Protein AF-A0A151JCF4-F1 (afdb_monomer)

Secondary structure (DSSP, 8-state):
--S---SS---------------HHHHHHHHHHHHHTTS--PPEEEE-S--HHHHHHHTTTPEEP--TT----SEEE--SSHHHHHHHHGGGPPPPTT-BBSS-TTTHHHHSHHHHHHHHHHHHHHHHHTT-HHHHHHTTTSPSEEEETTTHHHHHHHHHHSTT--EEEEESS--TTTT-EEESSHHHHHHHHHHHHHHSPTTPPPPPEEEEE--SS--EETTEEEEEEEEEEEEEETTEEEEEEEEEEEEE-SS---SS-TT-HHHH---HHHHHHHHHS-TT------TTS---SEEEHHHHHHHHHHHS-HHHHHHHHHHHHHHHHHHHHHHTTT----TTB-EEE-

Foldseek 3Di:
DDPPPPDPPDDDDDDDDDDDDDDPPVVVVVVVVVVVVPPPPAAEEEEPDDDPVVVVSVVVVHHYDPDPPPPPHQEYEYDLPVVVVCLCCNPNDHDDLRHAYADFVPNLCLVFPVNLVVLLVVLLVVCVVVVNVVLSVLSPPFFDKDKPPVCVVVVVVVLVVVQQFKKWKAFGPDDLCPPIAIDRDVVVVVVSLVVVVVVDDPPDPRTMMMIGGAPLDADDDVQWDKDKAWKKKFQWLVVTDIDTDPKTKIQTQPDGADDVDRGPCSRRPSRPSSRVVVCVPDPPPQQPQDPPTHDHSIGIPVRVLVVVVVVDPNVVSVVVVVSVVSNVVSSSVSSSVVTDTDNNYMHMDD

Mean predicted aligned error: 10.7 Å

pLDDT: mean 82.17, std 21.26, range [24.66, 98.25]

Nearest PDB structures (foldseek):
  6vzt-assembly1_A  TM=8.251E-01  e=5.122E-19  Mus musculus
  6vzq-assembly1_A  TM=8.249E-01  e=5.433E-19  Mus musculus
  6vzt-assembly2_B  TM=8.163E-01  e=4.291E-19  Mus musculus
  6vzq-assembly3_C  TM=8.242E-01  e=6.113E-19  Mus musculus
  7db9-assembly1_F  TM=7.653E-01  e=5.058E-14  Gallus gallus

Sequence (350 aa):
MNNTQKIFEDSRISSLEIEMTKSGAEKKICNLKKKQNSEDKVVKFRCDFPSTQIEVMLARGWTQIVDPEDTNWHLWWCDTGDVLRQALDGDQKKLRPYQRVPHFRNHYELTRKNYLYRNLKRYRKALIRAGKIAEARISDVMPVTFELPSDYLMFVEEYHKQQGATWIVKPVARSRGKGIFLFRKLKDLIEWKSREIKSQQSGVPAEIYVVQKYIDNPYLVAGRKFDLRIYVLVTSFHPLKVWLAREGFARLCGQLFDLENIDDNRVHLTNTAIQLKASQNTEGISSIKGENGEWSCKWALNKLRDYLIAYYEKEVVENLMQRIAGVIMASLLAAQPAMMQDRNCFELYG

Radius of gyration: 25.74 Å; Cα contacts (8 Å, |Δi|>4): 437; chains: 1; bounding box: 63×56×87 Å

Solvent-accessible surface area (backbone atoms only — not comparable to full-atom values): 20542 Å² total; per-residue (Å²): 136,84,92,82,83,85,86,85,85,87,88,88,84,80,90,88,86,91,80,92,86,84,70,77,68,60,55,54,55,50,49,51,53,47,56,65,68,56,61,72,81,62,52,26,30,33,62,93,62,97,49,74,63,56,60,60,40,46,77,70,64,33,43,77,55,82,58,89,83,63,78,84,46,35,32,43,54,63,59,91,56,71,56,36,51,44,72,63,49,44,90,80,48,77,75,55,96,73,29,35,33,63,53,42,94,51,51,51,44,65,71,25,54,58,42,33,51,52,26,39,57,51,38,32,53,53,27,50,76,69,70,37,54,72,61,26,57,52,44,64,72,70,61,64,68,36,46,36,75,86,32,46,69,63,44,52,58,51,48,69,75,42,72,83,47,49,32,31,40,37,43,34,88,59,65,73,65,56,79,51,50,60,45,64,52,73,65,58,57,54,52,51,52,54,51,52,61,74,69,53,60,92,89,62,78,84,82,49,32,34,43,28,52,48,80,85,84,65,78,55,63,94,54,14,32,58,47,78,44,53,38,36,38,34,60,33,65,80,70,73,39,77,43,74,52,91,61,37,30,32,27,36,22,88,34,61,56,65,76,91,57,63,82,45,53,50,33,76,40,45,37,63,67,48,45,52,53,53,47,69,74,34,92,81,52,62,62,53,63,36,103,88,57,58,47,65,53,57,41,48,40,64,60,51,50,55,53,49,46,74,80,38,61,59,66,59,53,52,50,50,54,51,51,53,52,45,41,55,49,39,53,49,62,27,32,41,87,76,52,62,78,49,93,42,22,28,31,76,47,104

Structure (mmCIF, N/CA/C/O backbone):
data_AF-A0A151JCF4-F1
#
_entry.id   AF-A0A151JCF4-F1
#
loop_
_atom_site.group_PDB
_atom_site.id
_atom_site.type_symbol
_atom_site.label_atom_id
_atom_site.label_alt_id
_atom_site.label_comp_id
_atom_site.label_asym_id
_atom_site.label_entity_id
_atom_site.label_seq_id
_atom_site.pdbx_PDB_ins_code
_atom_site.Cartn_x
_atom_site.Cartn_y
_atom_site.Cartn_z
_atom_site.occupancy
_atom_site.B_iso_or_equiv
_atom_site.auth_seq_id
_atom_site.auth_comp_id
_atom_site.auth_asym_id
_atom_site.auth_atom_id
_atom_site.pdbx_PDB_model_num
ATOM 1 N N . MET A 1 1 ? -33.701 7.136 -13.007 1.00 30.42 1 MET A N 1
ATOM 2 C CA . MET A 1 1 ? -33.370 6.332 -14.199 1.00 30.42 1 MET A CA 1
ATOM 3 C C . MET A 1 1 ? -32.299 7.061 -14.999 1.00 30.42 1 MET A C 1
ATOM 5 O O . MET A 1 1 ? -32.548 8.144 -15.499 1.00 30.42 1 MET A O 1
ATOM 9 N N . ASN A 1 2 ? -31.094 6.490 -14.940 1.00 28.05 2 ASN A N 1
ATOM 10 C CA . ASN A 1 2 ? -29.883 6.613 -15.760 1.00 28.05 2 ASN A CA 1
ATOM 11 C C . ASN A 1 2 ? -29.582 7.904 -16.538 1.00 28.05 2 ASN A C 1
ATOM 13 O O . ASN A 1 2 ? -30.121 8.138 -17.610 1.00 28.05 2 ASN A O 1
ATOM 17 N N . ASN A 1 3 ? -28.545 8.614 -16.074 1.00 27.75 3 ASN A N 1
ATOM 18 C CA . ASN A 1 3 ? -27.778 9.587 -16.862 1.00 27.75 3 ASN A CA 1
ATOM 19 C C . ASN A 1 3 ? -26.300 9.159 -17.038 1.00 27.75 3 ASN A C 1
ATOM 21 O O . ASN A 1 3 ? -25.423 9.983 -17.270 1.00 27.75 3 ASN A O 1
ATOM 25 N N . THR A 1 4 ? -26.015 7.855 -16.926 1.00 28.52 4 THR A N 1
ATOM 26 C CA . THR A 1 4 ? -24.644 7.299 -16.936 1.00 28.52 4 THR A CA 1
ATOM 27 C C . THR A 1 4 ? -24.350 6.431 -18.166 1.00 28.52 4 THR A C 1
ATOM 29 O O . THR A 1 4 ? -23.371 5.695 -18.186 1.00 28.52 4 THR A O 1
ATOM 32 N N . GLN A 1 5 ? -25.180 6.504 -19.209 1.00 30.50 5 GLN A N 1
ATOM 33 C CA . GLN A 1 5 ? -25.104 5.603 -20.368 1.00 30.50 5 GLN A CA 1
ATOM 34 C C . GLN A 1 5 ? -24.713 6.300 -21.682 1.00 30.50 5 GLN A C 1
ATOM 36 O O . GLN A 1 5 ? -24.932 5.751 -22.752 1.00 30.50 5 GLN A O 1
ATOM 41 N N . LYS A 1 6 ? -24.122 7.503 -21.627 1.00 30.00 6 LYS A N 1
ATOM 42 C CA . LYS A 1 6 ? -23.932 8.357 -22.816 1.00 30.00 6 LYS A CA 1
ATOM 43 C C . LYS A 1 6 ? -22.481 8.772 -23.099 1.00 30.00 6 LYS A C 1
ATOM 45 O O . LYS A 1 6 ? -22.224 9.941 -23.360 1.00 30.00 6 LYS A O 1
ATOM 50 N N . ILE A 1 7 ? -21.527 7.834 -23.017 1.00 29.98 7 ILE A N 1
ATOM 51 C CA . ILE A 1 7 ? -20.116 8.083 -23.409 1.00 29.98 7 ILE A CA 1
ATOM 52 C C . ILE A 1 7 ? -19.525 6.991 -24.339 1.00 29.98 7 ILE A C 1
ATOM 54 O O . ILE A 1 7 ? -18.402 7.132 -24.801 1.00 29.98 7 ILE A O 1
ATOM 58 N N . PHE A 1 8 ? -20.258 5.935 -24.716 1.00 28.52 8 PHE A N 1
ATOM 59 C CA . PHE A 1 8 ? -19.693 4.854 -25.554 1.00 28.52 8 PHE A CA 1
ATOM 60 C C . PHE A 1 8 ? -20.582 4.395 -26.720 1.00 28.52 8 PHE A C 1
ATOM 62 O O . PHE A 1 8 ? -20.583 3.223 -27.078 1.00 28.52 8 PHE A O 1
ATOM 69 N N . GLU A 1 9 ? -21.293 5.321 -27.359 1.00 28.47 9 GLU A N 1
ATOM 70 C CA . GLU A 1 9 ? -21.985 5.070 -28.630 1.00 28.47 9 GLU A CA 1
ATOM 71 C C . GLU A 1 9 ? -21.803 6.272 -29.559 1.00 28.47 9 GLU A C 1
ATOM 73 O O . GLU A 1 9 ? -22.693 7.096 -29.686 1.00 28.47 9 GLU A O 1
ATOM 78 N N . ASP A 1 10 ? -20.616 6.408 -30.154 1.00 26.83 10 ASP A N 1
ATOM 79 C CA . ASP A 1 10 ? -20.450 7.131 -31.423 1.00 26.83 10 ASP A CA 1
ATOM 80 C C . ASP A 1 10 ? -19.078 6.816 -32.037 1.00 26.83 10 ASP A C 1
ATOM 82 O O . ASP A 1 10 ? -18.054 7.422 -31.728 1.00 26.83 10 ASP A O 1
ATOM 86 N N . SER A 1 11 ? -19.040 5.767 -32.862 1.00 27.34 11 SER A N 1
ATOM 87 C CA . SER A 1 11 ? -18.088 5.598 -33.975 1.00 27.34 11 SER A CA 1
ATOM 88 C C . SER A 1 11 ? -18.409 4.311 -34.747 1.00 27.34 11 SER A C 1
ATOM 90 O O . SER A 1 11 ? -17.698 3.310 -34.697 1.00 27.34 11 SER A O 1
ATOM 92 N N . ARG A 1 12 ? -19.521 4.340 -35.491 1.00 29.48 12 ARG A N 1
ATOM 93 C CA . ARG A 1 12 ? -19.756 3.465 -36.651 1.00 29.48 12 ARG A CA 1
ATOM 94 C C . ARG A 1 12 ? -20.077 4.326 -37.868 1.00 29.48 12 ARG A C 1
ATOM 96 O O . ARG A 1 12 ? -21.228 4.687 -38.048 1.00 29.48 12 ARG A O 1
ATOM 103 N N . ILE A 1 13 ? -19.067 4.610 -38.686 1.00 30.53 13 ILE A N 1
ATOM 104 C CA . ILE A 1 13 ? -19.110 5.091 -40.084 1.00 30.53 13 ILE A CA 1
ATOM 105 C C . ILE A 1 13 ? -17.713 4.716 -40.631 1.00 30.53 13 ILE A C 1
ATOM 107 O O . ILE A 1 13 ? -16.741 4.943 -39.921 1.00 30.53 13 ILE A O 1
ATOM 111 N N . SER A 1 14 ? -17.433 4.143 -41.800 1.00 26.62 14 SER A N 1
ATOM 112 C CA . SER A 1 14 ? -18.162 3.618 -42.956 1.00 26.62 14 SER A CA 1
ATOM 113 C C . SER A 1 14 ? -17.131 2.808 -43.763 1.00 26.62 14 SER A C 1
ATOM 115 O O . SER A 1 14 ? -15.954 3.156 -43.795 1.00 26.62 14 SER A O 1
ATOM 117 N N . SER A 1 15 ? -17.578 1.746 -44.419 1.00 25.09 15 SER A N 1
ATOM 118 C CA . SER A 1 15 ? -16.916 1.050 -45.531 1.00 25.09 15 SER A CA 1
ATOM 119 C C . SER A 1 15 ? -16.748 1.937 -46.785 1.00 25.09 15 SER A C 1
ATOM 121 O O . SER A 1 15 ? -17.474 2.924 -46.890 1.00 25.09 15 SER A O 1
ATOM 123 N N . LEU A 1 16 ? -15.859 1.510 -47.711 1.00 26.08 16 LEU A N 1
ATOM 124 C CA . LEU A 1 16 ? -15.437 2.038 -49.046 1.00 26.08 16 LEU A CA 1
ATOM 125 C C . LEU A 1 16 ? -13.934 2.414 -49.003 1.00 26.08 16 LEU A C 1
ATOM 127 O O . LEU A 1 16 ? -13.524 3.102 -48.083 1.00 26.08 16 LEU A O 1
ATOM 131 N N . GLU A 1 17 ? -13.005 1.972 -49.856 1.00 24.88 17 GLU A N 1
ATOM 132 C CA . GLU A 1 17 ? -13.023 1.395 -51.206 1.00 24.88 17 GLU A CA 1
ATOM 133 C C . GLU A 1 17 ? -11.757 0.541 -51.441 1.00 24.88 17 GLU A C 1
ATOM 135 O O . GLU A 1 17 ? -10.718 0.724 -50.804 1.00 24.88 17 GLU A O 1
ATOM 140 N N . ILE A 1 18 ? -11.869 -0.408 -52.370 1.00 27.97 18 ILE A N 1
ATOM 141 C CA . ILE A 1 18 ? -10.803 -1.277 -52.876 1.00 27.97 18 ILE A CA 1
ATOM 142 C C . ILE A 1 18 ? -10.187 -0.601 -54.102 1.00 27.97 18 ILE A C 1
ATOM 144 O O . ILE A 1 18 ? -10.897 -0.381 -55.075 1.00 27.97 18 ILE A O 1
ATOM 148 N N . GLU A 1 19 ? -8.868 -0.401 -54.119 1.00 24.66 19 GLU A N 1
ATOM 149 C CA . GLU A 1 19 ? -8.128 -0.246 -55.375 1.00 24.66 19 GLU A CA 1
ATOM 150 C C . GLU A 1 19 ? -6.826 -1.058 -55.339 1.00 24.66 19 GLU A C 1
ATOM 152 O O . GLU A 1 19 ? -5.892 -0.816 -54.572 1.00 24.66 19 GLU A O 1
ATOM 157 N N . MET A 1 20 ? -6.802 -2.100 -56.169 1.00 26.20 20 MET A N 1
ATOM 158 C CA . MET A 1 20 ? -5.624 -2.892 -56.492 1.00 26.20 20 MET A CA 1
ATOM 159 C C . MET A 1 20 ? -4.814 -2.162 -57.563 1.00 26.20 20 MET A C 1
ATOM 161 O O . MET A 1 20 ? -5.356 -1.865 -58.619 1.00 26.20 20 MET A O 1
ATOM 165 N N . THR A 1 21 ? -3.507 -1.976 -57.351 1.00 28.48 21 THR A N 1
ATOM 166 C CA . THR A 1 21 ? -2.427 -2.294 -58.318 1.00 28.48 21 THR A CA 1
ATOM 167 C C . THR A 1 21 ? -1.076 -1.749 -57.838 1.00 28.48 21 THR A C 1
ATOM 169 O O . THR A 1 21 ? -0.878 -0.545 -57.758 1.00 28.48 21 THR A O 1
ATOM 172 N N . LYS A 1 22 ? -0.111 -2.648 -57.574 1.00 29.77 22 LYS A N 1
ATOM 173 C CA . LYS A 1 22 ? 1.249 -2.631 -58.165 1.00 29.77 22 LYS A CA 1
ATOM 174 C C . LYS A 1 22 ? 2.151 -3.747 -57.600 1.00 29.77 22 LYS A C 1
ATOM 176 O O . LYS A 1 22 ? 2.471 -3.808 -56.424 1.00 29.77 22 LYS A O 1
ATOM 181 N N . SER A 1 23 ? 2.518 -4.625 -58.536 1.00 34.28 23 SER A N 1
ATOM 182 C CA . SER A 1 23 ? 3.760 -5.390 -58.743 1.00 34.28 23 SER A CA 1
ATOM 183 C C . SER A 1 23 ? 4.366 -6.289 -57.640 1.00 34.28 23 SER A C 1
ATOM 185 O O . SER A 1 23 ? 4.772 -5.878 -56.558 1.00 34.28 23 SER A O 1
ATOM 187 N N . GLY A 1 24 ? 4.523 -7.574 -57.982 1.00 41.09 24 GLY A N 1
ATOM 188 C CA . GLY A 1 24 ? 5.087 -8.641 -57.145 1.00 41.09 24 GLY A CA 1
ATOM 189 C C . GLY A 1 24 ? 6.609 -8.616 -56.928 1.00 41.09 24 GLY A C 1
ATOM 190 O O . GLY A 1 24 ? 7.130 -9.537 -56.299 1.00 41.09 24 GLY A O 1
ATOM 191 N N . ALA A 1 25 ? 7.327 -7.590 -57.392 1.00 42.56 25 ALA A N 1
ATOM 192 C CA . ALA A 1 25 ? 8.770 -7.455 -57.168 1.00 42.56 25 ALA A CA 1
ATOM 193 C C . ALA A 1 25 ? 9.090 -6.873 -55.774 1.00 42.56 25 ALA A C 1
ATOM 195 O O . ALA A 1 25 ? 9.990 -7.358 -55.085 1.00 42.56 25 ALA A O 1
ATOM 196 N N . GLU A 1 26 ? 8.276 -5.932 -55.284 1.00 40.38 26 GLU A N 1
ATOM 197 C CA . GLU A 1 26 ? 8.419 -5.355 -53.938 1.00 40.38 26 GLU A CA 1
ATOM 198 C C . GLU A 1 26 ? 8.041 -6.351 -52.834 1.00 40.38 26 GLU A C 1
ATOM 200 O O . GLU A 1 26 ? 8.646 -6.354 -51.763 1.00 40.38 26 GLU A O 1
ATOM 205 N N . LYS A 1 27 ? 7.115 -7.281 -53.109 1.00 42.81 27 LYS A N 1
ATOM 206 C CA . LYS A 1 27 ? 6.727 -8.340 -52.159 1.00 42.81 27 LYS A CA 1
ATOM 207 C C . LYS A 1 27 ? 7.862 -9.327 -51.865 1.00 42.81 27 LYS A C 1
ATOM 209 O O . LYS A 1 27 ? 7.968 -9.779 -50.728 1.00 42.81 27 LYS A O 1
ATOM 214 N N . LYS A 1 28 ? 8.742 -9.636 -52.828 1.00 41.59 28 LYS A N 1
ATOM 215 C CA . LYS A 1 28 ? 9.909 -10.512 -52.587 1.00 41.59 28 LYS A CA 1
ATOM 216 C C . LYS A 1 28 ? 10.985 -9.819 -51.746 1.00 41.59 28 LYS A C 1
ATOM 218 O O . LYS A 1 28 ? 11.501 -10.436 -50.819 1.00 41.59 28 LYS A O 1
ATOM 223 N N . ILE A 1 29 ? 11.254 -8.534 -51.988 1.00 48.78 29 ILE A N 1
ATOM 224 C CA . ILE A 1 29 ? 12.202 -7.737 -51.186 1.00 48.78 29 ILE A CA 1
ATOM 225 C C . ILE A 1 29 ? 11.635 -7.457 -49.785 1.00 48.78 29 ILE A C 1
ATOM 227 O O . ILE A 1 29 ? 12.364 -7.539 -48.800 1.00 48.78 29 ILE A O 1
ATOM 231 N N . CYS A 1 30 ? 10.326 -7.210 -49.665 1.00 46.31 30 CYS A N 1
ATOM 232 C CA . CYS A 1 30 ? 9.639 -7.068 -48.381 1.00 46.31 30 CYS A CA 1
ATOM 233 C C . CYS A 1 30 ? 9.625 -8.387 -47.593 1.00 46.31 30 CYS A C 1
ATOM 235 O O . CYS A 1 30 ? 9.812 -8.359 -46.384 1.00 46.31 30 CYS A O 1
ATOM 237 N N . ASN A 1 31 ? 9.493 -9.542 -48.257 1.00 42.12 31 ASN A N 1
ATOM 238 C CA . ASN A 1 31 ? 9.556 -10.854 -47.605 1.00 42.12 31 ASN A CA 1
ATOM 239 C C . ASN A 1 31 ? 10.982 -11.281 -47.226 1.00 42.12 31 ASN A C 1
ATOM 241 O O . ASN A 1 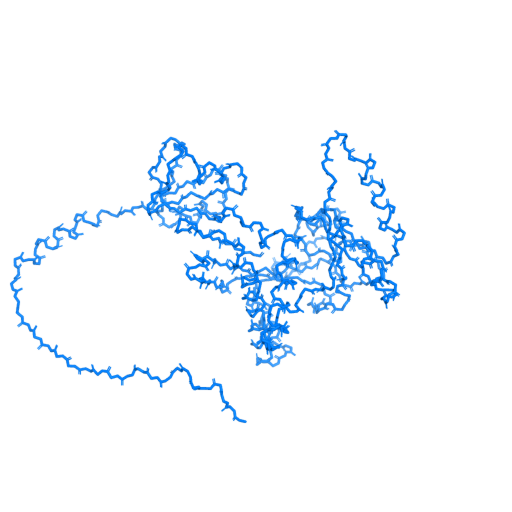31 ? 11.139 -11.942 -46.207 1.00 42.12 31 ASN A O 1
ATOM 245 N N . LEU A 1 32 ? 12.016 -10.872 -47.970 1.00 46.22 32 LEU A N 1
ATOM 246 C CA . LEU A 1 32 ? 13.424 -11.065 -47.588 1.00 46.22 32 LEU A CA 1
ATOM 247 C C . LEU A 1 32 ? 13.834 -10.125 -46.442 1.00 46.22 32 LEU A C 1
ATOM 249 O O . LEU A 1 32 ? 14.444 -10.582 -45.483 1.00 46.22 32 LEU A O 1
ATOM 253 N N . LYS A 1 33 ? 13.400 -8.854 -46.465 1.00 42.12 33 LYS A N 1
ATOM 254 C CA . LYS A 1 33 ? 13.563 -7.917 -45.336 1.00 42.12 33 LYS A CA 1
ATOM 255 C C . LYS A 1 33 ? 12.727 -8.312 -44.115 1.00 42.12 33 LYS A C 1
ATOM 257 O O . LYS A 1 33 ? 13.178 -8.106 -42.996 1.00 42.1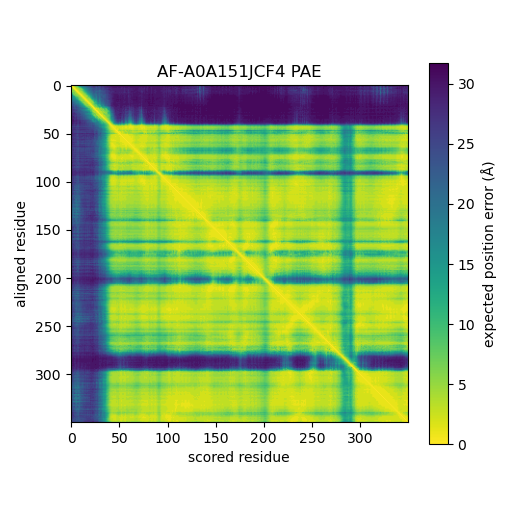2 33 LYS A O 1
ATOM 262 N N . LYS A 1 34 ? 11.545 -8.917 -44.296 1.00 41.84 34 LYS A N 1
ATOM 263 C CA . LYS A 1 34 ? 10.761 -9.525 -43.205 1.00 41.84 34 LYS A CA 1
ATOM 264 C C . LYS A 1 34 ? 11.410 -10.800 -42.671 1.00 41.84 34 LYS A C 1
ATOM 266 O O . LYS A 1 34 ? 11.365 -10.979 -41.466 1.00 41.84 34 LYS A O 1
ATOM 271 N N . LYS A 1 35 ? 12.048 -11.624 -43.516 1.00 38.34 35 LYS A N 1
ATOM 272 C CA . LYS A 1 35 ? 12.831 -12.797 -43.079 1.00 38.34 35 LYS A CA 1
ATOM 273 C C . LYS A 1 35 ? 14.120 -12.418 -42.342 1.00 38.34 35 LYS A C 1
ATOM 275 O O . LYS A 1 35 ? 14.497 -13.123 -41.422 1.00 38.34 35 LYS A O 1
ATOM 280 N N . GLN A 1 36 ? 14.767 -11.306 -42.703 1.00 39.12 36 GLN A N 1
ATOM 281 C CA . GLN A 1 36 ? 15.931 -10.779 -41.972 1.00 39.12 36 GLN A CA 1
ATOM 282 C C . GLN A 1 36 ? 15.549 -10.025 -40.687 1.00 39.12 36 GLN A C 1
ATOM 284 O O . GLN A 1 36 ? 16.307 -10.041 -39.729 1.00 39.12 36 GLN A O 1
ATOM 289 N N . ASN A 1 37 ? 14.364 -9.403 -40.625 1.00 41.94 37 ASN A N 1
ATOM 290 C CA . ASN A 1 37 ? 13.832 -8.810 -39.387 1.00 41.94 37 ASN A CA 1
ATOM 291 C C . ASN A 1 37 ? 13.134 -9.823 -38.462 1.00 41.94 37 ASN A C 1
ATOM 293 O O . ASN A 1 37 ? 12.697 -9.431 -37.380 1.00 41.94 37 ASN A O 1
ATOM 297 N N . SER A 1 38 ? 12.987 -11.082 -38.888 1.00 41.75 38 SER A N 1
ATOM 298 C CA . SER A 1 38 ? 12.390 -12.167 -38.103 1.00 41.75 38 SER A CA 1
ATOM 299 C C . SER A 1 38 ? 13.423 -13.140 -37.538 1.00 41.75 38 SER A C 1
ATOM 301 O O . SER A 1 38 ? 13.039 -14.217 -37.092 1.00 41.75 38 SER A O 1
ATOM 303 N N . GLU A 1 39 ? 14.716 -12.804 -37.554 1.00 44.84 39 GLU A N 1
ATOM 304 C CA . GLU A 1 39 ? 15.599 -13.334 -36.516 1.00 44.84 39 GLU A CA 1
ATOM 305 C C . GLU A 1 39 ? 15.095 -12.738 -35.204 1.00 44.84 39 GLU A C 1
ATOM 307 O O . GLU A 1 39 ? 15.299 -11.555 -34.920 1.00 44.84 39 GLU A O 1
ATOM 312 N N . ASP A 1 40 ? 14.304 -13.540 -34.494 1.00 50.69 40 ASP A N 1
ATOM 313 C CA . ASP A 1 40 ? 13.675 -13.227 -33.222 1.00 50.69 40 ASP A CA 1
ATOM 314 C C . ASP A 1 40 ? 14.622 -12.394 -32.358 1.00 50.69 40 ASP A C 1
ATOM 316 O O . ASP A 1 40 ? 15.633 -12.886 -31.854 1.00 50.69 40 ASP A O 1
ATOM 320 N N . LYS A 1 41 ? 14.306 -11.105 -32.173 1.00 68.31 41 LYS A N 1
ATOM 321 C CA . LYS A 1 41 ? 14.949 -10.291 -31.140 1.00 68.31 41 LYS A CA 1
ATOM 322 C C . LYS A 1 41 ? 14.494 -10.838 -29.799 1.00 68.31 41 LYS A C 1
ATOM 324 O O . LYS A 1 41 ? 13.559 -10.320 -29.188 1.00 68.31 41 LYS A O 1
ATOM 329 N N . VAL A 1 42 ? 15.145 -11.911 -29.368 1.00 87.19 42 VAL A N 1
ATOM 330 C CA . VAL A 1 42 ? 14.959 -12.486 -28.050 1.00 87.19 42 VAL A CA 1
ATOM 331 C C . VAL A 1 42 ? 15.211 -11.373 -27.042 1.00 87.19 42 VAL A C 1
ATOM 333 O O . VAL A 1 42 ? 16.267 -10.730 -27.036 1.00 87.19 42 VAL A O 1
ATOM 336 N N . VAL A 1 43 ? 14.198 -11.090 -26.225 1.00 94.19 43 VAL A N 1
ATOM 337 C CA . VAL A 1 43 ? 14.297 -10.056 -25.201 1.00 94.19 43 VAL A CA 1
ATOM 338 C C . VAL A 1 43 ? 15.359 -10.498 -24.207 1.00 94.19 43 VAL A C 1
ATOM 340 O O . VAL A 1 43 ? 15.284 -11.573 -23.620 1.00 94.19 43 VAL A O 1
ATOM 343 N N . LYS A 1 44 ? 16.363 -9.648 -24.033 1.00 95.44 44 LYS A N 1
ATOM 344 C CA . LYS A 1 44 ? 17.425 -9.835 -23.047 1.00 95.44 44 LYS A CA 1
ATOM 345 C C . LYS A 1 44 ? 17.070 -9.134 -21.745 1.00 95.44 44 LYS A C 1
ATOM 347 O O . LYS A 1 44 ? 16.719 -7.951 -21.782 1.00 95.44 44 LYS A O 1
ATOM 352 N N . PHE A 1 45 ? 17.192 -9.818 -20.616 1.00 95.44 45 PHE A N 1
ATOM 353 C CA . PHE A 1 45 ? 16.931 -9.240 -19.302 1.00 95.44 45 PHE A CA 1
ATOM 354 C C . PHE A 1 45 ? 18.101 -9.445 -18.345 1.00 95.44 45 PHE A C 1
ATOM 356 O O . PHE A 1 45 ? 18.871 -10.387 -18.486 1.00 95.44 45 PHE A O 1
ATOM 363 N N . ARG A 1 46 ? 18.201 -8.575 -17.347 1.00 93.44 46 ARG A N 1
ATOM 364 C CA . ARG A 1 46 ? 19.122 -8.684 -16.218 1.00 93.44 46 ARG A CA 1
ATOM 365 C C . ARG A 1 46 ? 18.311 -8.756 -14.932 1.00 93.44 46 ARG A C 1
ATOM 367 O O . ARG A 1 46 ? 17.344 -8.013 -14.779 1.00 93.44 46 ARG A O 1
ATOM 374 N N . CYS A 1 47 ? 18.681 -9.648 -14.025 1.00 92.38 47 CYS A N 1
ATOM 375 C CA . CYS A 1 47 ? 18.107 -9.732 -12.688 1.00 92.38 47 CYS A CA 1
ATOM 376 C C . CYS A 1 47 ? 19.175 -10.280 -11.746 1.00 92.38 47 CYS A C 1
ATOM 378 O O . CYS A 1 47 ? 19.636 -11.405 -11.933 1.00 92.38 47 CYS A O 1
ATOM 380 N N . ASP A 1 48 ? 19.578 -9.475 -10.767 1.00 83.00 48 ASP A N 1
ATOM 381 C CA . ASP A 1 48 ? 20.746 -9.762 -9.923 1.00 83.00 48 ASP A CA 1
ATOM 382 C C . ASP A 1 48 ? 20.374 -10.486 -8.613 1.00 83.00 48 ASP A C 1
ATOM 384 O O . ASP A 1 48 ? 21.175 -10.563 -7.685 1.00 83.00 48 ASP A O 1
ATOM 388 N N . PHE A 1 49 ? 19.145 -11.004 -8.503 1.00 85.38 49 PHE A N 1
ATOM 389 C CA . PHE A 1 49 ? 18.680 -11.734 -7.325 1.00 85.38 49 PHE A CA 1
ATOM 390 C C . PHE A 1 49 ? 17.714 -12.870 -7.694 1.00 85.38 49 PHE A C 1
ATOM 392 O O . PHE A 1 49 ? 16.909 -12.716 -8.618 1.00 85.38 49 PHE A O 1
ATOM 399 N N . PRO A 1 50 ? 17.730 -14.000 -6.957 1.00 83.38 50 PRO A N 1
ATOM 400 C CA . PRO A 1 50 ? 16.771 -15.079 -7.162 1.00 83.38 50 PRO A CA 1
ATOM 401 C C . PRO A 1 50 ? 15.341 -14.576 -6.997 1.00 83.38 50 PRO A C 1
ATOM 403 O O . PRO A 1 50 ? 14.981 -13.992 -5.970 1.00 83.38 50 PRO A O 1
ATOM 406 N N . SER A 1 51 ? 14.517 -14.787 -8.017 1.00 86.75 51 SER A N 1
ATOM 407 C CA . SER A 1 51 ? 13.155 -14.278 -8.024 1.00 86.75 51 SER A CA 1
ATOM 408 C C . SER A 1 51 ? 12.266 -15.073 -8.972 1.00 86.75 51 SER A C 1
ATOM 410 O O . SER A 1 51 ? 12.718 -15.563 -10.006 1.00 86.75 51 SER A O 1
ATOM 412 N N . THR A 1 52 ? 10.972 -15.150 -8.654 1.00 90.94 52 THR A N 1
ATOM 413 C CA . THR A 1 52 ? 9.955 -15.747 -9.536 1.00 90.94 52 THR A CA 1
ATOM 414 C C . THR A 1 52 ? 9.944 -15.077 -10.913 1.00 90.94 52 THR A C 1
ATOM 416 O O . THR A 1 52 ? 9.554 -15.678 -11.907 1.00 90.94 52 THR A O 1
ATOM 419 N N . GLN A 1 53 ? 10.396 -13.825 -11.003 1.00 91.62 53 GLN A N 1
ATOM 420 C CA . GLN A 1 53 ? 10.499 -13.094 -12.257 1.00 91.62 53 GLN A CA 1
ATOM 421 C C . GLN A 1 53 ? 11.513 -13.709 -13.222 1.00 91.62 53 GLN A C 1
ATOM 423 O O . GLN A 1 53 ? 11.242 -13.698 -14.420 1.00 91.62 53 GLN A O 1
ATOM 428 N N . ILE A 1 54 ? 12.609 -14.297 -12.730 1.00 93.31 54 ILE A N 1
ATOM 429 C CA . ILE A 1 54 ? 13.580 -15.009 -13.576 1.00 93.31 54 ILE A CA 1
ATOM 430 C C . ILE A 1 54 ? 12.900 -16.198 -14.256 1.00 93.31 54 ILE A C 1
ATOM 432 O O . ILE A 1 54 ? 12.898 -16.278 -15.482 1.00 93.31 54 ILE A O 1
ATOM 436 N N . GLU A 1 55 ? 12.250 -17.072 -13.482 1.00 94.06 55 GLU A N 1
ATOM 437 C CA . GLU A 1 55 ? 11.522 -18.243 -14.001 1.00 94.06 55 GLU A CA 1
ATOM 438 C C . GLU A 1 55 ? 10.488 -17.832 -15.057 1.00 94.06 55 GLU A C 1
ATOM 440 O O . GLU A 1 55 ? 10.390 -18.413 -16.136 1.00 94.06 55 GLU A O 1
ATOM 445 N N . VAL A 1 56 ? 9.757 -16.758 -14.766 1.00 94.12 56 VAL A N 1
ATOM 446 C CA . VAL A 1 56 ? 8.691 -16.208 -15.602 1.00 94.12 56 VAL A CA 1
ATOM 447 C C . VAL A 1 56 ? 9.215 -15.554 -16.893 1.00 94.12 56 VAL A C 1
ATOM 449 O O . VAL A 1 56 ? 8.503 -15.540 -17.900 1.00 94.12 56 VAL A O 1
ATOM 452 N N . MET A 1 57 ? 10.427 -14.994 -16.895 1.00 94.75 57 MET A N 1
ATOM 453 C CA . MET A 1 57 ? 11.073 -14.445 -18.095 1.00 94.75 57 MET A CA 1
ATOM 454 C C . MET A 1 57 ? 11.691 -15.559 -18.945 1.00 94.75 57 MET A C 1
ATOM 456 O O . MET A 1 57 ? 11.470 -15.593 -20.156 1.00 94.75 57 MET A O 1
ATOM 460 N N . LEU A 1 58 ? 12.375 -16.521 -18.321 1.00 94.88 58 LEU A N 1
ATOM 461 C CA . LEU A 1 58 ? 12.942 -17.688 -19.005 1.00 94.88 58 LEU A CA 1
ATOM 462 C C . LEU A 1 58 ? 11.854 -18.537 -19.675 1.00 94.88 58 LEU A C 1
ATOM 464 O O . LEU A 1 58 ? 11.992 -18.900 -20.840 1.00 94.88 58 LEU A O 1
ATOM 468 N N . ALA A 1 59 ? 10.725 -18.770 -19.000 1.00 95.12 59 ALA A N 1
ATOM 469 C CA . ALA A 1 59 ? 9.581 -19.488 -19.571 1.00 95.12 59 ALA A CA 1
ATOM 470 C C . ALA A 1 59 ? 8.948 -18.772 -20.782 1.00 95.12 59 ALA A C 1
ATOM 472 O O . ALA A 1 59 ? 8.270 -19.404 -21.588 1.00 95.12 59 ALA A O 1
ATOM 473 N N . ARG A 1 60 ? 9.175 -17.459 -20.940 1.00 93.88 60 ARG A N 1
ATOM 474 C CA . ARG A 1 60 ? 8.781 -16.688 -22.136 1.00 93.88 60 ARG A CA 1
ATOM 475 C C . ARG A 1 60 ? 9.812 -16.745 -23.266 1.00 93.88 60 ARG A C 1
ATOM 477 O O . ARG A 1 60 ? 9.637 -16.056 -24.268 1.00 93.88 60 ARG A O 1
ATOM 484 N N . GLY A 1 61 ? 10.885 -17.515 -23.100 1.00 94.94 61 GLY A N 1
ATOM 485 C CA . GLY A 1 61 ? 11.983 -17.606 -24.057 1.00 94.94 61 GLY A CA 1
ATOM 486 C C . GLY A 1 61 ? 12.919 -16.399 -24.033 1.00 94.94 61 GLY A C 1
ATOM 487 O O . GLY A 1 61 ? 13.619 -16.173 -25.011 1.00 94.94 61 GLY A O 1
ATOM 488 N N . TRP A 1 62 ? 12.917 -15.591 -22.966 1.00 95.56 62 TRP A N 1
ATOM 489 C CA . TRP A 1 62 ? 13.834 -14.455 -22.838 1.00 95.56 62 TRP A CA 1
ATOM 490 C C . TRP A 1 62 ? 15.221 -14.926 -22.398 1.00 95.56 62 TRP A C 1
ATOM 492 O O . TRP A 1 62 ? 15.354 -15.914 -21.678 1.00 95.56 62 TRP A O 1
ATOM 502 N N . THR A 1 63 ? 16.264 -14.195 -22.787 1.00 95.25 63 THR A N 1
ATOM 503 C CA . THR A 1 63 ? 17.651 -14.530 -22.435 1.00 95.25 63 THR A CA 1
ATOM 504 C C . THR A 1 63 ? 18.109 -13.716 -21.234 1.00 95.25 63 THR A C 1
ATOM 506 O O . THR A 1 63 ? 18.071 -12.485 -21.266 1.00 95.25 63 THR A O 1
ATOM 509 N N . GLN A 1 64 ? 18.583 -14.389 -20.187 1.00 94.94 64 GLN A N 1
ATOM 510 C CA . GLN A 1 64 ? 19.224 -13.715 -19.064 1.00 94.94 64 GLN A CA 1
ATOM 511 C C . GLN A 1 64 ? 20.652 -13.307 -19.436 1.00 94.94 64 GLN A C 1
ATOM 513 O O . GLN A 1 64 ? 21.443 -14.130 -19.894 1.00 94.94 64 GLN A O 1
ATOM 518 N N . ILE A 1 65 ? 20.986 -12.043 -19.208 1.00 93.62 65 ILE A N 1
ATOM 519 C CA . ILE A 1 65 ? 22.358 -11.547 -19.206 1.00 93.62 65 ILE A CA 1
ATOM 520 C C . ILE A 1 65 ? 22.936 -11.794 -17.815 1.00 93.62 65 ILE A C 1
ATOM 522 O O . ILE A 1 65 ? 22.367 -11.353 -16.815 1.00 93.62 65 ILE A O 1
ATOM 526 N N . VAL A 1 66 ? 24.052 -12.520 -17.777 1.00 88.50 66 VAL A N 1
ATOM 527 C CA . VAL A 1 66 ? 24.783 -12.860 -16.546 1.00 88.50 66 VAL A CA 1
ATOM 528 C C . VAL A 1 66 ? 26.033 -11.993 -16.385 1.00 88.50 66 VAL A C 1
ATOM 530 O O . VAL A 1 66 ? 26.442 -11.735 -15.260 1.00 88.50 66 VAL A O 1
ATOM 533 N N . ASP A 1 67 ? 26.611 -11.521 -17.493 1.00 87.94 67 ASP A N 1
ATOM 534 C CA . ASP A 1 67 ? 27.763 -10.621 -17.487 1.00 87.94 67 ASP A CA 1
ATOM 535 C C . ASP A 1 67 ? 27.347 -9.212 -17.011 1.00 87.94 67 ASP A C 1
ATOM 537 O O . ASP A 1 67 ? 26.541 -8.560 -17.686 1.00 87.94 67 ASP A O 1
ATOM 541 N N . PRO A 1 68 ? 27.860 -8.720 -15.866 1.00 82.56 68 PRO A N 1
ATOM 542 C CA . PRO A 1 68 ? 27.529 -7.394 -15.349 1.00 82.56 68 PRO A CA 1
ATOM 543 C C . PRO A 1 68 ? 27.934 -6.242 -16.275 1.00 82.56 68 PRO A C 1
ATOM 545 O O . PRO A 1 68 ? 27.311 -5.177 -16.191 1.00 82.56 68 PRO A O 1
ATOM 548 N N . GLU A 1 69 ? 28.935 -6.462 -17.133 1.00 84.25 69 GLU A N 1
ATOM 549 C CA . GLU A 1 69 ? 29.474 -5.480 -18.081 1.00 84.25 69 GLU A CA 1
ATOM 550 C C . GLU A 1 69 ? 28.656 -5.416 -19.385 1.00 84.25 69 GLU A C 1
ATOM 552 O O . GLU A 1 69 ? 28.737 -4.442 -20.144 1.00 84.25 69 GLU A O 1
ATOM 557 N N . ASP A 1 70 ? 27.812 -6.422 -19.657 1.00 87.06 70 ASP A N 1
ATOM 558 C CA . ASP A 1 70 ? 26.957 -6.420 -20.842 1.00 87.06 70 ASP A CA 1
ATOM 559 C C . ASP A 1 70 ? 25.793 -5.430 -20.674 1.00 87.06 70 ASP A C 1
ATOM 561 O O . ASP A 1 70 ? 24.759 -5.679 -20.048 1.00 87.06 70 ASP A O 1
ATOM 565 N N . THR A 1 71 ? 25.951 -4.268 -21.305 1.00 86.31 71 THR A N 1
ATOM 566 C CA . THR A 1 71 ? 24.938 -3.203 -21.347 1.00 86.31 71 THR A CA 1
ATOM 567 C C . THR A 1 71 ? 23.823 -3.447 -22.375 1.00 86.31 71 THR A C 1
ATOM 569 O O . THR A 1 71 ? 22.908 -2.627 -22.505 1.00 86.31 71 THR A O 1
ATOM 572 N N . ASN A 1 72 ? 23.850 -4.559 -23.118 1.00 89.44 72 ASN A N 1
ATOM 573 C CA . ASN A 1 72 ? 22.887 -4.902 -24.168 1.00 89.44 72 ASN A CA 1
ATOM 574 C C . ASN A 1 72 ? 21.615 -5.589 -23.633 1.00 89.44 72 ASN A C 1
ATOM 576 O O . ASN A 1 72 ? 21.088 -6.531 -24.227 1.00 89.44 72 ASN A O 1
ATOM 580 N N . TRP A 1 73 ? 21.093 -5.106 -22.512 1.00 92.75 73 TRP A N 1
ATOM 581 C CA . TRP A 1 73 ? 19.843 -5.570 -21.914 1.00 92.75 73 TRP A CA 1
ATOM 582 C C . TRP A 1 73 ? 18.648 -4.719 -22.368 1.00 92.75 73 TRP A C 1
ATOM 584 O O . TRP A 1 73 ? 18.792 -3.551 -22.726 1.00 92.75 73 TRP A O 1
ATOM 594 N N . HIS A 1 74 ? 17.447 -5.299 -22.332 1.00 95.12 74 HIS A N 1
ATOM 595 C CA . HIS A 1 74 ? 16.177 -4.608 -22.595 1.00 95.12 74 HIS A CA 1
ATOM 596 C C . HIS A 1 74 ? 15.410 -4.324 -21.304 1.00 95.12 74 HIS A C 1
ATOM 598 O O . HIS A 1 74 ? 14.782 -3.278 -21.182 1.00 95.12 74 HIS A O 1
ATOM 604 N N . LEU A 1 75 ? 15.480 -5.230 -20.328 1.00 95.06 75 LEU A N 1
ATOM 605 C CA . LEU A 1 75 ? 14.878 -5.068 -19.009 1.00 95.06 75 LEU A CA 1
ATOM 606 C C . LEU A 1 75 ? 15.918 -5.356 -17.932 1.00 95.06 75 LEU A C 1
ATOM 608 O O . LEU A 1 75 ? 16.486 -6.442 -17.922 1.00 95.06 75 LEU A O 1
ATOM 612 N N . TRP A 1 76 ? 16.120 -4.430 -17.005 1.00 94.31 76 TRP A N 1
ATOM 613 C CA . TRP A 1 76 ? 16.888 -4.690 -15.793 1.00 94.31 76 TRP A CA 1
ATOM 614 C C . TRP A 1 76 ? 15.935 -4.739 -14.605 1.00 94.31 76 TRP A C 1
ATOM 616 O O . TRP A 1 76 ? 15.453 -3.714 -14.131 1.00 94.31 76 TRP A O 1
ATOM 626 N N . TRP A 1 77 ? 15.626 -5.951 -14.151 1.00 94.12 77 TRP A N 1
ATOM 627 C CA . TRP A 1 77 ? 14.805 -6.204 -12.978 1.00 94.12 77 TRP A CA 1
ATOM 628 C C . TRP A 1 77 ? 15.657 -6.127 -11.706 1.00 94.12 77 TRP A C 1
ATOM 630 O O . TRP A 1 77 ? 16.234 -7.124 -11.269 1.00 94.12 77 TRP A O 1
ATOM 640 N N . CYS A 1 78 ? 15.763 -4.926 -11.143 1.00 91.69 78 CYS A N 1
ATOM 641 C CA . CYS A 1 78 ? 16.541 -4.632 -9.940 1.00 91.69 78 CYS A CA 1
ATOM 642 C C . CYS A 1 78 ? 15.648 -4.418 -8.707 1.00 91.69 78 CYS A C 1
ATOM 644 O O . CYS A 1 78 ? 14.432 -4.277 -8.825 1.00 91.69 78 CYS A O 1
ATOM 646 N N . ASP A 1 79 ? 16.257 -4.395 -7.521 1.00 90.00 79 ASP A N 1
ATOM 647 C CA . ASP A 1 79 ? 15.597 -3.915 -6.307 1.00 90.00 79 ASP A CA 1
ATOM 648 C C . ASP A 1 79 ? 15.579 -2.375 -6.256 1.00 90.00 79 ASP A C 1
ATOM 650 O O . ASP A 1 79 ? 16.088 -1.706 -7.152 1.00 90.00 79 ASP A O 1
ATOM 654 N N . THR A 1 80 ? 14.989 -1.796 -5.206 1.00 88.50 80 THR A N 1
ATOM 655 C CA . THR A 1 80 ? 14.919 -0.337 -4.999 1.00 88.50 80 THR A CA 1
ATOM 656 C C . THR A 1 80 ? 16.140 0.235 -4.262 1.00 88.50 80 THR A C 1
ATOM 658 O O . THR A 1 80 ? 16.066 1.342 -3.723 1.00 88.50 80 THR A O 1
ATOM 661 N N . GLY A 1 81 ? 17.213 -0.546 -4.115 1.00 86.69 81 GLY A N 1
ATOM 662 C CA . GLY A 1 81 ? 18.415 -0.188 -3.367 1.00 86.69 81 GLY A CA 1
ATOM 663 C C . GLY A 1 81 ? 19.438 0.558 -4.220 1.00 86.69 81 GLY A C 1
ATOM 664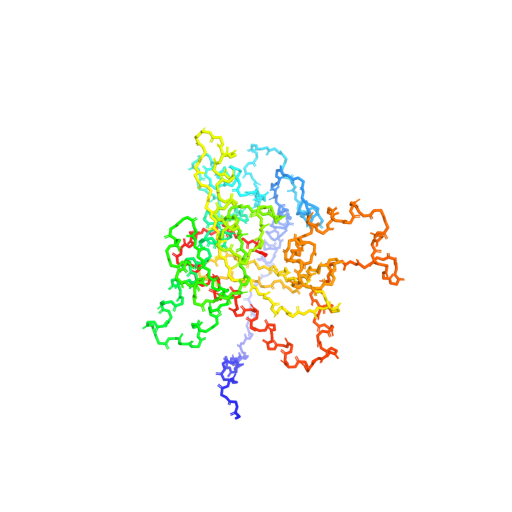 O O . GLY A 1 81 ? 19.095 1.330 -5.118 1.00 86.69 81 GLY A O 1
ATOM 665 N N . ASP A 1 82 ? 20.719 0.318 -3.947 1.00 85.69 82 ASP A N 1
ATOM 666 C CA . ASP A 1 82 ? 21.813 0.902 -4.731 1.00 85.69 82 ASP A CA 1
ATOM 667 C C . ASP A 1 82 ? 21.816 0.410 -6.183 1.00 85.69 82 ASP A C 1
ATOM 669 O O . ASP A 1 82 ? 22.196 1.161 -7.082 1.00 85.69 82 ASP A O 1
ATOM 673 N N . VAL A 1 83 ? 21.279 -0.788 -6.438 1.00 87.56 83 VAL A N 1
ATOM 674 C CA . VAL A 1 83 ? 21.141 -1.338 -7.792 1.00 87.56 83 VAL A CA 1
ATOM 675 C C . VAL A 1 83 ? 20.195 -0.487 -8.641 1.00 87.56 83 VAL A C 1
ATOM 677 O O . VAL A 1 83 ? 20.478 -0.266 -9.812 1.00 87.56 83 VAL A O 1
ATOM 680 N N . LEU A 1 84 ? 19.121 0.078 -8.072 1.00 90.31 84 LEU A N 1
ATOM 681 C CA . LEU A 1 84 ? 18.258 1.011 -8.809 1.00 90.31 84 LEU A CA 1
ATOM 682 C C . LEU A 1 84 ? 19.020 2.264 -9.239 1.00 90.31 84 LEU A C 1
ATOM 684 O O . LEU A 1 84 ? 18.855 2.738 -10.362 1.00 90.31 84 LEU A O 1
ATOM 688 N N . ARG A 1 85 ? 19.855 2.811 -8.348 1.00 88.00 85 ARG A N 1
ATOM 689 C CA . ARG A 1 85 ? 20.682 3.982 -8.668 1.00 88.00 85 ARG A CA 1
ATOM 690 C C . ARG A 1 85 ? 21.655 3.644 -9.785 1.00 88.00 85 ARG A C 1
ATOM 692 O O . ARG A 1 85 ? 21.748 4.394 -10.744 1.00 88.00 85 ARG A O 1
ATOM 699 N N . GLN A 1 86 ? 22.306 2.488 -9.712 1.00 87.75 86 GLN A N 1
ATOM 700 C CA . GLN A 1 86 ? 23.180 2.011 -10.778 1.00 87.75 86 GLN A CA 1
ATOM 701 C C . GLN A 1 86 ? 22.422 1.790 -12.096 1.00 87.75 86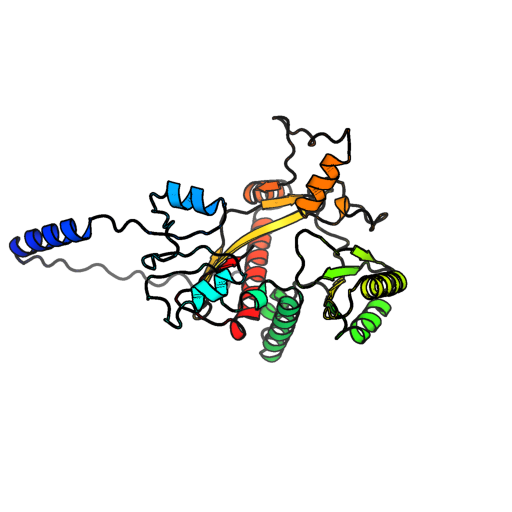 GLN A C 1
ATOM 703 O O . GLN A 1 86 ? 22.907 2.178 -13.152 1.00 87.75 86 GLN A O 1
ATOM 708 N N . ALA A 1 87 ? 21.219 1.220 -12.052 1.00 87.69 87 ALA A N 1
ATOM 709 C CA . ALA A 1 87 ? 20.416 0.974 -13.243 1.00 87.69 87 ALA A CA 1
ATOM 710 C C . ALA A 1 87 ? 19.949 2.273 -13.916 1.00 87.69 87 ALA A C 1
ATOM 712 O O . ALA A 1 87 ? 19.863 2.324 -15.139 1.00 87.69 87 ALA A O 1
ATOM 713 N N . LEU A 1 88 ? 19.647 3.322 -13.143 1.00 89.06 88 LEU A N 1
ATOM 714 C CA . LEU A 1 88 ? 19.181 4.606 -13.676 1.00 89.06 88 LEU A CA 1
ATOM 715 C C . LEU A 1 88 ? 20.319 5.586 -14.014 1.00 89.06 88 LEU A C 1
ATOM 717 O O . LEU A 1 88 ? 20.159 6.375 -14.945 1.00 89.06 88 LEU A O 1
ATOM 721 N N . ASP A 1 89 ? 21.427 5.554 -13.265 1.00 84.19 89 ASP A N 1
ATOM 722 C CA . ASP A 1 89 ? 22.518 6.547 -13.311 1.00 84.19 89 ASP A CA 1
ATOM 723 C C . ASP A 1 89 ? 23.895 5.971 -13.692 1.00 84.19 89 ASP A C 1
ATOM 725 O O . ASP A 1 89 ? 24.862 6.730 -13.808 1.00 84.19 89 ASP A O 1
ATOM 729 N N . GLY A 1 90 ? 24.011 4.651 -13.868 1.00 71.38 90 GLY A N 1
ATOM 730 C CA . GLY A 1 90 ? 25.267 3.963 -14.177 1.00 71.38 90 GLY A CA 1
ATOM 731 C C . GLY A 1 90 ? 25.984 4.577 -15.383 1.00 71.38 90 GLY A C 1
ATOM 732 O O . GLY A 1 90 ? 25.383 4.818 -16.429 1.00 71.38 90 GLY A O 1
ATOM 733 N N . ASP A 1 91 ? 27.274 4.870 -15.212 1.00 64.25 91 ASP A N 1
ATOM 734 C CA . ASP A 1 91 ? 28.182 5.507 -16.182 1.00 64.25 91 ASP A CA 1
ATOM 735 C C . ASP A 1 91 ? 27.824 6.928 -16.652 1.00 64.25 91 ASP A C 1
ATOM 737 O O . ASP A 1 91 ? 28.352 7.389 -17.667 1.00 64.25 91 ASP A O 1
ATOM 741 N N . GLN A 1 92 ? 26.926 7.643 -15.962 1.00 60.81 92 GLN A N 1
ATOM 742 C CA . GLN A 1 92 ? 26.414 8.956 -16.4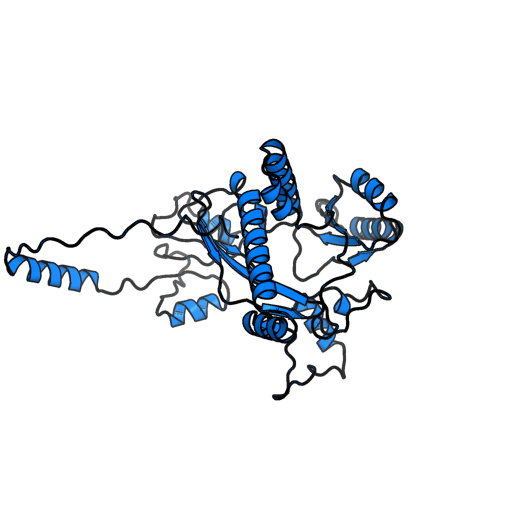01 1.00 60.81 92 GLN A CA 1
ATOM 743 C C . GLN A 1 92 ? 25.785 8.952 -17.809 1.00 60.81 92 GLN A C 1
ATOM 745 O O . GLN A 1 92 ? 25.579 10.005 -18.424 1.00 60.81 92 GLN A O 1
ATOM 750 N N . LYS A 1 93 ? 25.441 7.773 -18.338 1.00 66.62 93 LYS A N 1
ATOM 751 C CA . LYS A 1 93 ? 24.787 7.622 -19.638 1.00 66.62 93 LYS A CA 1
ATOM 752 C C . LYS A 1 93 ? 23.292 7.448 -19.416 1.00 66.62 93 LYS A C 1
ATOM 754 O O . LYS A 1 93 ? 22.850 6.557 -18.704 1.00 66.62 93 LYS A O 1
ATOM 759 N N . LYS A 1 94 ? 22.491 8.292 -20.071 1.00 80.62 94 LYS A N 1
ATOM 760 C CA . LYS A 1 94 ? 21.032 8.122 -20.103 1.00 80.62 94 LYS A CA 1
ATOM 761 C C . LYS A 1 94 ? 20.679 6.741 -20.661 1.00 80.62 94 LYS A C 1
ATOM 763 O O . LYS A 1 94 ? 21.255 6.321 -21.668 1.00 80.62 94 LYS A O 1
ATOM 768 N N . LEU A 1 95 ? 19.679 6.095 -20.062 1.00 89.56 95 LEU A N 1
ATOM 769 C CA . LEU A 1 95 ? 19.129 4.835 -20.556 1.00 89.56 95 LEU A CA 1
ATOM 770 C C . LEU A 1 95 ? 18.736 4.924 -22.035 1.00 89.56 95 LEU A C 1
ATOM 772 O O . LEU A 1 95 ? 18.142 5.904 -22.506 1.00 89.56 95 LEU A O 1
ATOM 776 N N . ARG A 1 96 ? 19.043 3.861 -22.782 1.00 90.69 96 ARG A N 1
ATOM 777 C CA . ARG A 1 96 ? 18.690 3.749 -24.200 1.00 90.69 96 ARG A CA 1
ATOM 778 C C . ARG A 1 96 ? 17.163 3.671 -24.350 1.00 90.69 96 ARG A C 1
ATOM 780 O O . ARG A 1 96 ? 16.487 3.140 -23.472 1.00 90.69 96 ARG A O 1
ATOM 787 N N . PRO A 1 97 ? 16.566 4.131 -25.466 1.00 91.25 97 PRO A N 1
ATOM 788 C CA . PRO A 1 97 ? 15.104 4.184 -25.612 1.00 91.25 97 PRO A CA 1
ATOM 789 C C . PRO A 1 97 ? 14.363 2.846 -25.451 1.00 91.25 97 PRO A C 1
ATOM 791 O O . PRO A 1 97 ? 13.173 2.845 -25.141 1.00 91.25 97 PRO A O 1
ATOM 794 N N . TYR A 1 98 ? 15.044 1.717 -25.653 1.00 91.38 98 TYR A N 1
ATOM 795 C CA . TYR A 1 98 ? 14.487 0.367 -25.520 1.00 91.38 98 TYR A CA 1
ATOM 796 C C . TYR A 1 98 ? 14.682 -0.253 -24.126 1.00 91.38 98 TYR A C 1
ATOM 798 O O . TYR A 1 98 ? 14.047 -1.258 -23.826 1.00 91.38 98 TYR A O 1
ATOM 806 N N . GLN A 1 99 ? 15.533 0.335 -23.280 1.00 93.75 99 GLN A N 1
ATOM 807 C CA . GLN A 1 99 ? 15.839 -0.171 -21.942 1.00 93.75 99 GLN A CA 1
ATOM 808 C C . GLN A 1 99 ? 14.715 0.149 -20.958 1.00 93.75 99 GLN A C 1
ATOM 810 O O . GLN A 1 99 ? 14.117 1.226 -21.023 1.00 93.75 99 GLN A O 1
ATOM 815 N N . ARG A 1 100 ? 14.404 -0.772 -20.050 1.00 95.38 100 ARG A N 1
ATOM 816 C CA . ARG A 1 100 ? 13.368 -0.602 -19.030 1.00 95.38 100 ARG A CA 1
ATOM 817 C C . ARG A 1 100 ? 13.849 -1.023 -17.644 1.00 95.38 100 ARG A C 1
ATOM 819 O O . ARG A 1 100 ? 14.596 -1.989 -17.527 1.00 95.38 100 ARG A O 1
ATOM 826 N N . VAL A 1 101 ? 13.371 -0.324 -16.617 1.00 95.44 101 VAL A N 1
ATOM 827 C CA . VAL A 1 101 ? 13.637 -0.588 -15.191 1.00 95.44 101 VAL A CA 1
ATOM 828 C C . VAL A 1 101 ? 12.298 -0.565 -14.427 1.00 95.44 101 VAL A C 1
ATOM 830 O O . VAL A 1 101 ? 11.481 0.320 -14.696 1.00 95.44 101 VAL A O 1
ATOM 833 N N . PRO A 1 102 ? 12.024 -1.509 -13.504 1.00 95.00 102 PRO A N 1
ATOM 834 C CA . PRO A 1 102 ? 10.712 -1.682 -12.872 1.00 95.00 102 PRO A CA 1
ATOM 835 C C . PRO A 1 102 ? 10.460 -0.755 -11.672 1.00 95.00 102 PRO A C 1
ATOM 837 O O . PRO A 1 102 ? 9.615 -1.076 -10.834 1.00 95.00 102 PRO A O 1
ATOM 840 N N . HIS A 1 103 ? 11.154 0.386 -11.597 1.00 95.69 103 HIS A N 1
ATOM 841 C CA . HIS A 1 103 ? 10.938 1.382 -10.553 1.00 95.69 103 HIS A CA 1
ATOM 842 C C . HIS A 1 103 ? 11.063 2.812 -11.072 1.00 95.69 103 HIS A C 1
ATOM 844 O O . HIS A 1 103 ? 11.951 3.121 -11.871 1.00 95.69 103 HIS A O 1
ATOM 850 N N . PHE A 1 104 ? 10.224 3.709 -10.554 1.00 94.94 104 PHE A N 1
ATOM 851 C CA . PHE A 1 104 ? 10.449 5.152 -10.665 1.00 94.94 104 PHE A CA 1
ATOM 852 C C . PHE A 1 104 ? 11.453 5.618 -9.603 1.00 94.94 104 PHE A C 1
ATOM 854 O O . PHE A 1 104 ? 11.452 5.128 -8.473 1.00 94.94 104 PHE A O 1
ATOM 861 N N . ARG A 1 105 ? 12.276 6.628 -9.920 1.00 92.38 105 ARG A N 1
ATOM 862 C CA . ARG A 1 105 ? 13.316 7.142 -9.002 1.00 92.38 105 ARG A CA 1
ATOM 863 C C . ARG A 1 105 ? 12.776 7.493 -7.613 1.00 92.38 105 ARG A C 1
ATOM 865 O O . ARG A 1 105 ? 13.431 7.240 -6.607 1.00 92.38 105 ARG A O 1
ATOM 872 N N . ASN A 1 106 ? 11.574 8.056 -7.558 1.00 94.31 106 ASN A N 1
ATOM 873 C CA . ASN A 1 106 ? 10.888 8.413 -6.324 1.00 94.31 106 ASN A CA 1
ATOM 874 C C . ASN A 1 106 ? 9.646 7.549 -6.050 1.00 94.31 106 ASN A C 1
ATOM 876 O O . ASN A 1 106 ? 8.656 8.033 -5.503 1.00 94.31 106 ASN A O 1
ATOM 880 N N . HIS A 1 107 ? 9.714 6.248 -6.355 1.00 93.75 107 HIS A N 1
ATOM 881 C CA . HIS A 1 107 ? 8.682 5.245 -6.032 1.00 93.75 107 HIS A CA 1
ATOM 882 C C . HIS A 1 107 ? 8.187 5.289 -4.567 1.00 93.75 107 HIS A C 1
ATOM 884 O O . HIS A 1 107 ? 7.078 4.849 -4.238 1.00 93.75 107 HIS A O 1
ATOM 890 N N . TYR A 1 108 ? 9.007 5.824 -3.658 1.00 94.31 108 TYR A N 1
ATOM 891 C CA . TYR A 1 108 ? 8.686 6.004 -2.249 1.00 94.31 108 TYR A CA 1
ATOM 892 C C . TYR A 1 108 ? 7.546 6.995 -1.974 1.00 94.31 108 TYR A C 1
ATOM 894 O O . TYR A 1 108 ? 6.973 6.922 -0.888 1.00 94.31 108 TYR A O 1
ATOM 902 N N . GLU A 1 109 ? 7.174 7.866 -2.919 1.00 95.94 109 GLU A N 1
ATOM 903 C CA . GLU A 1 109 ? 6.039 8.799 -2.780 1.00 95.94 109 GLU A CA 1
ATOM 904 C C . GLU A 1 109 ? 4.701 8.084 -2.540 1.00 95.94 109 GLU A C 1
ATOM 906 O O . GLU A 1 109 ? 3.837 8.587 -1.818 1.00 95.94 109 GLU A O 1
ATOM 911 N N . LEU A 1 110 ? 4.545 6.887 -3.115 1.00 94.00 110 LEU A N 1
ATOM 912 C CA . LEU A 1 110 ? 3.366 6.042 -2.926 1.00 94.00 110 LEU A CA 1
ATOM 913 C C . LEU A 1 110 ? 3.604 4.928 -1.895 1.00 94.00 110 LEU A C 1
ATOM 915 O O . LEU A 1 110 ? 2.684 4.528 -1.185 1.00 94.00 110 LEU A O 1
ATOM 919 N N . THR A 1 111 ? 4.834 4.412 -1.804 1.00 93.81 111 THR A N 1
ATOM 920 C CA . THR A 1 111 ? 5.133 3.201 -1.017 1.00 93.81 111 THR A CA 1
ATOM 921 C C . THR A 1 111 ? 5.545 3.475 0.434 1.00 93.81 111 THR A C 1
ATOM 923 O O . THR A 1 111 ? 5.410 2.589 1.283 1.00 93.81 111 THR A O 1
ATOM 926 N N . ARG A 1 112 ? 5.997 4.693 0.776 1.00 94.31 112 ARG A N 1
ATOM 927 C CA . ARG A 1 112 ? 6.236 5.088 2.177 1.00 94.31 112 ARG A CA 1
ATOM 928 C C . ARG A 1 112 ? 4.964 5.641 2.809 1.00 94.31 112 ARG A C 1
ATOM 930 O O . ARG A 1 112 ? 4.289 6.502 2.253 1.00 94.31 112 ARG A O 1
ATOM 937 N N . LYS A 1 113 ? 4.671 5.180 4.029 1.00 94.19 113 LYS A N 1
ATOM 938 C CA . LYS A 1 113 ? 3.399 5.451 4.724 1.00 94.19 113 LYS A CA 1
ATOM 939 C C . LYS A 1 113 ? 3.145 6.943 4.956 1.00 94.19 113 LYS A C 1
ATOM 941 O O . LYS A 1 113 ? 2.019 7.399 4.786 1.00 94.19 113 LYS A O 1
ATOM 946 N N . ASN A 1 114 ? 4.179 7.694 5.333 1.00 93.62 114 ASN A N 1
ATOM 947 C CA . ASN A 1 114 ? 4.054 9.128 5.579 1.00 93.62 114 ASN A CA 1
ATOM 948 C C . ASN A 1 114 ? 3.844 9.925 4.284 1.00 93.62 114 ASN A C 1
ATOM 950 O O . ASN A 1 114 ? 2.987 10.804 4.259 1.00 93.62 114 ASN A O 1
ATOM 954 N N . TYR A 1 115 ? 4.557 9.600 3.202 1.00 95.69 115 TYR A N 1
ATOM 955 C CA . TYR A 1 115 ? 4.352 10.255 1.909 1.00 95.69 115 TYR A CA 1
ATOM 956 C C . TYR A 1 115 ? 2.973 9.953 1.332 1.00 95.69 115 TYR A C 1
ATOM 958 O O . TYR A 1 115 ? 2.280 10.893 0.952 1.00 95.69 115 TYR A O 1
ATOM 966 N N . LEU A 1 116 ? 2.497 8.706 1.407 1.00 95.06 116 LEU A N 1
ATOM 967 C CA . LEU A 1 116 ? 1.126 8.369 1.017 1.00 95.06 116 LEU A CA 1
ATOM 968 C C . LEU A 1 116 ? 0.090 9.198 1.796 1.00 95.06 116 LEU A C 1
ATOM 970 O O . LEU A 1 116 ? -0.805 9.794 1.197 1.00 95.06 116 LEU A O 1
ATOM 974 N N . TYR A 1 117 ? 0.235 9.287 3.123 1.00 94.19 117 TYR A N 1
ATOM 975 C CA . TYR A 1 117 ? -0.626 10.119 3.971 1.00 94.19 117 TYR A CA 1
ATOM 976 C C . TYR A 1 117 ? -0.590 11.600 3.557 1.00 94.19 117 TYR A C 1
ATOM 978 O O . TYR A 1 117 ? -1.643 12.211 3.354 1.00 94.19 117 TYR A O 1
ATOM 986 N N . ARG A 1 118 ? 0.604 12.180 3.386 1.00 94.88 118 ARG A N 1
ATOM 987 C CA . ARG A 1 118 ? 0.779 13.585 2.983 1.00 94.88 118 ARG A CA 1
ATOM 988 C C . ARG A 1 118 ? 0.181 13.861 1.603 1.00 94.88 118 ARG A C 1
ATOM 990 O O . ARG A 1 118 ? -0.507 14.872 1.439 1.00 94.88 118 ARG A O 1
ATOM 997 N N . ASN A 1 119 ? 0.411 12.967 0.644 1.00 96.38 119 ASN A N 1
ATOM 998 C CA . ASN A 1 119 ? -0.075 13.079 -0.728 1.00 96.38 119 ASN A CA 1
ATOM 999 C C . ASN A 1 119 ? -1.606 13.003 -0.771 1.00 96.38 119 ASN A C 1
ATOM 1001 O O . ASN A 1 119 ? -2.238 13.910 -1.314 1.00 96.38 119 ASN A O 1
ATOM 1005 N N . LEU A 1 120 ? -2.228 12.030 -0.093 1.00 95.56 120 LEU A N 1
ATOM 1006 C CA . LEU A 1 120 ? -3.692 11.939 0.015 1.00 95.56 120 LEU A CA 1
ATOM 1007 C C . LEU A 1 120 ? -4.304 13.162 0.715 1.00 95.56 120 LEU A C 1
ATOM 1009 O O . LEU A 1 120 ? -5.274 13.739 0.222 1.00 95.56 120 LEU A O 1
ATOM 1013 N N . LYS A 1 121 ? -3.708 13.621 1.825 1.00 93.94 121 LYS A N 1
ATOM 1014 C CA . LYS A 1 121 ? -4.163 14.818 2.557 1.00 93.94 121 LYS A CA 1
ATOM 1015 C C . LYS A 1 121 ? -4.108 16.072 1.680 1.00 93.94 121 LYS A C 1
ATOM 1017 O O . LYS A 1 121 ? -5.033 16.886 1.714 1.00 93.94 121 LYS A O 1
ATOM 1022 N N . ARG A 1 122 ? -3.040 16.244 0.891 1.00 95.56 122 ARG A N 1
ATOM 1023 C CA . ARG A 1 122 ? -2.892 17.360 -0.060 1.00 95.56 122 ARG A CA 1
ATOM 1024 C C . ARG A 1 122 ? -3.910 17.261 -1.194 1.00 95.56 122 ARG A C 1
ATOM 1026 O O . ARG A 1 122 ? -4.567 18.257 -1.495 1.00 95.56 122 ARG A O 1
ATOM 1033 N N . TYR A 1 123 ? -4.066 16.075 -1.773 1.00 96.44 123 TYR A N 1
ATOM 1034 C CA . TYR A 1 123 ? -4.975 15.815 -2.885 1.00 96.44 123 TYR A CA 1
ATOM 1035 C C . TYR A 1 123 ? -6.435 16.079 -2.509 1.00 96.44 123 TYR A C 1
ATOM 1037 O O . TYR A 1 123 ? -7.112 16.858 -3.178 1.00 96.44 123 TYR A O 1
ATOM 1045 N N . ARG A 1 124 ? -6.891 15.557 -1.364 1.00 95.56 124 ARG A N 1
ATOM 1046 C CA . ARG A 1 124 ? -8.236 15.823 -0.836 1.00 95.56 124 ARG A CA 1
ATOM 1047 C C . ARG A 1 124 ? -8.500 17.320 -0.658 1.00 95.56 124 ARG A C 1
ATOM 1049 O O . ARG A 1 124 ? -9.542 17.816 -1.079 1.00 95.56 124 ARG A O 1
ATOM 1056 N N . LYS A 1 125 ? -7.552 18.064 -0.070 1.00 95.44 125 LYS A N 1
ATOM 1057 C CA . LYS A 1 125 ? -7.674 19.525 0.091 1.00 95.44 125 LYS A CA 1
ATOM 1058 C C . LYS A 1 125 ? -7.782 20.244 -1.255 1.00 95.44 125 LYS A C 1
ATOM 1060 O O . LYS A 1 125 ? -8.561 21.186 -1.366 1.00 95.44 125 LYS A O 1
ATOM 1065 N N . ALA A 1 126 ? -7.019 19.816 -2.260 1.00 96.62 126 ALA A N 1
ATOM 1066 C CA . ALA A 1 126 ? -7.088 20.386 -3.603 1.00 96.62 126 ALA A CA 1
ATOM 1067 C C . ALA A 1 126 ? -8.452 20.128 -4.265 1.00 96.62 126 ALA A C 1
ATOM 1069 O O . ALA A 1 126 ? -9.036 21.054 -4.821 1.00 96.62 126 ALA A O 1
ATOM 1070 N N . LEU A 1 127 ? -8.998 18.914 -4.136 1.00 96.81 127 LEU A N 1
ATOM 1071 C CA . LEU A 1 127 ? -10.325 18.570 -4.657 1.00 96.81 127 LEU A CA 1
ATOM 1072 C C . LEU A 1 127 ? -11.439 19.399 -4.008 1.00 96.81 127 LEU A C 1
ATOM 1074 O O . LEU A 1 127 ? -12.275 19.949 -4.719 1.00 96.81 127 LEU A O 1
ATOM 1078 N N . ILE A 1 128 ? -11.415 19.554 -2.680 1.00 96.75 128 ILE A N 1
ATOM 1079 C CA . ILE A 1 128 ? -12.400 20.376 -1.956 1.00 96.75 128 ILE A CA 1
ATOM 1080 C C . ILE A 1 128 ? -12.343 21.833 -2.426 1.00 96.75 128 ILE A C 1
ATOM 1082 O O . ILE A 1 128 ? -13.381 22.418 -2.723 1.00 96.75 128 ILE A O 1
ATOM 1086 N N . ARG A 1 129 ? -11.139 22.409 -2.551 1.00 97.25 129 ARG A N 1
ATOM 1087 C CA . ARG A 1 129 ? -10.960 23.781 -3.063 1.00 97.25 129 ARG A CA 1
ATOM 1088 C C . ARG A 1 129 ? -11.466 23.948 -4.495 1.00 97.25 129 ARG A C 1
ATOM 1090 O O . ARG A 1 129 ? -11.925 25.025 -4.844 1.00 97.25 129 ARG A O 1
ATOM 1097 N N . ALA A 1 130 ? -11.392 22.893 -5.302 1.00 97.19 130 ALA A N 1
ATOM 1098 C CA . ALA A 1 130 ? -11.895 22.870 -6.671 1.00 97.19 130 ALA A CA 1
ATOM 1099 C C . ALA A 1 130 ? -13.396 22.518 -6.777 1.00 97.19 130 ALA A C 1
ATOM 1101 O O . ALA A 1 130 ? -13.882 22.308 -7.884 1.00 97.19 130 ALA A O 1
ATOM 1102 N N . GLY A 1 131 ? -14.124 22.386 -5.659 1.00 97.31 131 GLY A N 1
ATOM 1103 C CA . GLY A 1 131 ? -15.545 22.007 -5.652 1.00 97.31 131 GLY A CA 1
ATOM 1104 C C . GLY A 1 131 ? -15.826 20.537 -6.001 1.00 97.31 131 GLY A C 1
ATOM 1105 O O . GLY A 1 131 ? -16.982 20.142 -6.134 1.00 97.31 131 GLY A O 1
ATOM 1106 N N . LYS A 1 132 ? -14.792 19.696 -6.113 1.00 96.56 132 LYS A N 1
ATOM 1107 C CA . LYS A 1 132 ? -14.875 18.274 -6.494 1.00 96.56 132 LYS A CA 1
ATOM 1108 C C . LYS A 1 132 ? -15.153 17.377 -5.288 1.00 96.56 132 LYS A C 1
ATOM 1110 O O . LYS A 1 132 ? -14.308 16.597 -4.841 1.00 96.56 132 LYS A O 1
ATOM 1115 N N . ILE A 1 133 ? -16.330 17.553 -4.687 1.00 95.12 133 ILE A N 1
ATOM 1116 C CA . ILE A 1 133 ? -16.685 16.916 -3.408 1.00 95.12 133 ILE A CA 1
ATOM 1117 C C . ILE A 1 133 ? -16.848 15.395 -3.540 1.00 95.12 133 ILE A C 1
ATOM 1119 O O . ILE A 1 133 ? -16.468 14.663 -2.624 1.00 95.12 133 ILE A O 1
ATOM 1123 N N . ALA A 1 134 ? -17.379 14.902 -4.662 1.00 92.06 134 ALA A N 1
ATOM 1124 C CA . ALA A 1 134 ? -17.559 13.467 -4.884 1.00 92.06 134 ALA A CA 1
ATOM 1125 C C . ALA A 1 134 ? -16.205 12.737 -4.931 1.00 92.06 134 ALA A C 1
ATOM 1127 O O . ALA A 1 134 ? -16.000 11.744 -4.235 1.00 92.06 134 ALA A O 1
ATOM 1128 N N . GLU A 1 135 ? -15.242 13.285 -5.665 1.00 92.94 135 GLU A N 1
ATOM 1129 C CA . GLU A 1 135 ? -13.880 12.769 -5.762 1.00 92.94 135 GLU A CA 1
ATOM 1130 C C . GLU A 1 135 ? -13.138 12.908 -4.429 1.00 92.94 135 GLU A C 1
ATOM 1132 O O . GLU A 1 135 ? -12.414 11.998 -4.016 1.00 92.94 135 GLU A O 1
ATOM 1137 N N . ALA A 1 136 ? -13.361 14.010 -3.702 1.00 94.50 136 ALA A N 1
ATOM 1138 C CA . ALA A 1 136 ? -12.775 14.205 -2.380 1.00 94.50 136 ALA A CA 1
ATOM 1139 C C . ALA A 1 136 ? -13.223 13.117 -1.391 1.00 94.50 136 ALA A C 1
ATOM 1141 O O . ALA A 1 136 ? -12.405 12.666 -0.584 1.00 94.50 136 ALA A O 1
ATOM 1142 N N . ARG A 1 137 ? -14.481 12.655 -1.477 1.00 92.38 137 ARG A N 1
ATOM 1143 C CA . ARG A 1 137 ? -14.995 11.519 -0.689 1.00 92.38 137 ARG A CA 1
ATOM 1144 C C . ARG A 1 137 ? -14.317 10.203 -1.067 1.00 92.38 137 ARG A C 1
ATOM 1146 O O . ARG A 1 137 ? -13.971 9.439 -0.176 1.00 92.38 137 ARG A O 1
ATOM 1153 N N . ILE A 1 138 ? -14.062 9.958 -2.354 1.00 89.50 138 ILE A N 1
ATOM 1154 C CA . ILE A 1 138 ? -13.337 8.755 -2.810 1.00 89.50 138 ILE A CA 1
ATOM 1155 C C . ILE A 1 138 ? -11.888 8.757 -2.299 1.00 89.50 138 ILE A C 1
ATOM 1157 O O . ILE A 1 138 ? -11.351 7.704 -1.974 1.00 89.50 138 ILE A O 1
ATOM 1161 N N . SER A 1 139 ? -11.256 9.928 -2.176 1.00 88.88 139 SER A N 1
ATOM 1162 C CA . SER A 1 139 ? -9.904 10.047 -1.606 1.00 88.88 139 SER A CA 1
ATOM 1163 C C . SER A 1 139 ? -9.839 9.903 -0.073 1.00 88.88 139 SER A C 1
ATOM 1165 O O . SER A 1 139 ? -8.747 9.812 0.484 1.00 88.88 139 SER A O 1
ATOM 1167 N N . ASP A 1 140 ? -10.985 9.858 0.621 1.00 89.00 140 ASP A N 1
ATOM 1168 C CA . ASP A 1 140 ? -11.106 9.834 2.093 1.00 89.00 140 ASP A CA 1
ATOM 1169 C C . ASP A 1 140 ? -11.030 8.437 2.709 1.00 89.00 140 ASP A C 1
ATOM 1171 O O . ASP A 1 140 ? -11.809 8.045 3.574 1.00 89.00 140 ASP A O 1
ATOM 1175 N N . VAL A 1 141 ? -10.131 7.628 2.182 1.00 85.38 141 VAL A N 1
ATOM 1176 C CA . VAL A 1 141 ? -10.091 6.185 2.451 1.00 85.38 141 VAL A CA 1
ATOM 1177 C C . VAL A 1 141 ? -9.059 5.820 3.504 1.00 85.38 141 VAL A C 1
ATOM 1179 O O . VAL A 1 141 ? -9.063 4.707 4.024 1.00 85.38 141 VAL A O 1
ATOM 1182 N N . MET A 1 142 ? -8.156 6.750 3.814 1.00 9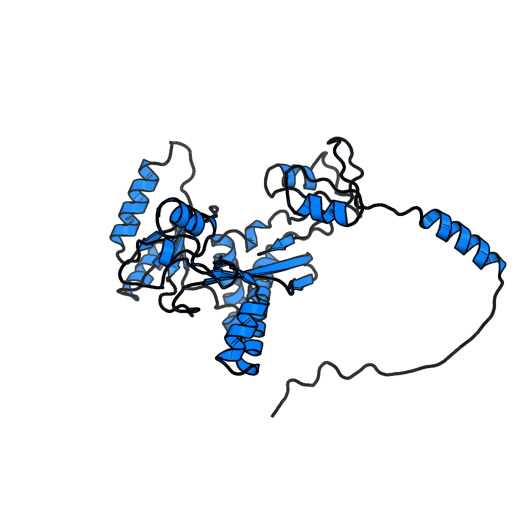1.38 142 MET A N 1
ATOM 1183 C CA . MET A 1 142 ? -7.166 6.566 4.859 1.00 91.38 142 MET A CA 1
ATOM 1184 C C . MET A 1 142 ? -7.839 6.820 6.214 1.00 91.38 142 MET A C 1
ATOM 1186 O O . MET A 1 142 ? -8.392 7.904 6.406 1.00 91.38 142 MET A O 1
ATOM 1190 N N . PRO A 1 143 ? -7.757 5.885 7.180 1.00 95.12 143 PRO A N 1
ATOM 1191 C CA . PRO A 1 143 ? -8.182 6.165 8.546 1.00 95.12 143 PRO A CA 1
ATOM 1192 C C . PRO A 1 143 ? -7.461 7.399 9.098 1.00 95.12 143 PRO A C 1
ATOM 1194 O O . PRO A 1 143 ? -6.393 7.775 8.608 1.00 95.12 143 PRO A O 1
ATOM 1197 N N . VAL A 1 144 ? -8.002 8.014 10.149 1.00 95.62 144 VAL A N 1
ATOM 1198 C CA . VAL A 1 144 ? -7.370 9.172 10.801 1.00 95.62 144 VAL A CA 1
ATOM 1199 C C . VAL A 1 144 ? -5.908 8.849 11.124 1.00 95.62 144 VAL A C 1
ATOM 1201 O O . VAL A 1 144 ? -5.626 7.845 11.773 1.00 95.62 144 VAL A O 1
ATOM 1204 N N . THR A 1 145 ? -4.985 9.656 10.602 1.00 96.69 145 THR A N 1
ATOM 1205 C CA . THR A 1 145 ? -3.551 9.346 10.547 1.00 96.69 145 THR A CA 1
ATOM 1206 C C . THR A 1 145 ? -2.718 10.573 10.890 1.00 96.69 145 THR A C 1
ATOM 1208 O O . THR A 1 145 ? -3.029 11.671 10.434 1.00 96.69 145 THR A O 1
ATOM 1211 N N . PHE A 1 146 ? -1.635 10.360 11.633 1.00 96.38 146 PHE A N 1
ATOM 1212 C CA . PHE A 1 146 ? -0.678 11.373 12.062 1.00 96.38 146 PHE A CA 1
ATOM 1213 C C . PHE A 1 146 ? 0.750 10.854 11.897 1.00 96.38 146 PHE A C 1
ATOM 1215 O O . PHE A 1 146 ? 1.031 9.683 12.166 1.00 96.38 146 PHE A O 1
ATOM 1222 N N . GLU A 1 147 ? 1.664 11.717 11.467 1.00 95.12 147 GLU A N 1
ATOM 1223 C CA . GLU A 1 147 ? 3.087 11.392 11.370 1.00 95.12 147 GLU A CA 1
ATOM 1224 C C . GLU A 1 147 ? 3.846 11.909 12.591 1.00 95.12 147 GLU A C 1
ATOM 1226 O O . GLU A 1 147 ? 3.911 13.110 12.828 1.00 95.12 147 GLU A O 1
ATOM 1231 N N . LEU A 1 148 ? 4.467 11.018 13.359 1.00 93.00 148 LEU A N 1
ATOM 1232 C CA . LEU A 1 148 ? 5.254 11.387 14.528 1.00 93.00 148 LEU A CA 1
ATOM 1233 C C . LEU A 1 148 ? 6.749 11.476 14.193 1.00 93.00 148 LEU A C 1
ATOM 1235 O O . LEU A 1 148 ? 7.260 10.611 13.477 1.00 93.00 148 LEU A O 1
ATOM 1239 N N . PRO A 1 149 ? 7.462 12.478 14.747 1.00 91.12 149 PRO A N 1
ATOM 1240 C CA . PRO A 1 149 ? 7.022 13.379 15.826 1.00 91.12 149 PRO A CA 1
ATOM 1241 C C . PRO A 1 149 ? 6.251 14.639 15.385 1.00 91.12 149 PRO A C 1
ATOM 1243 O O . PRO A 1 149 ? 5.682 15.307 16.245 1.00 91.12 149 PRO A O 1
ATOM 1246 N N . SER A 1 150 ? 6.217 14.970 14.092 1.00 92.19 150 SER A N 1
ATOM 1247 C CA . SER A 1 150 ? 5.724 16.264 13.585 1.00 92.19 150 SER A CA 1
ATOM 1248 C C . SER A 1 150 ? 4.268 16.588 13.941 1.00 92.19 150 SER A C 1
ATOM 1250 O O . SER A 1 150 ? 3.965 17.727 14.278 1.00 92.19 150 SER A O 1
ATOM 1252 N N . ASP A 1 151 ? 3.382 15.595 13.921 1.00 94.94 151 ASP A N 1
ATOM 1253 C CA . ASP A 1 151 ? 1.948 15.742 14.181 1.00 94.94 151 ASP A CA 1
ATOM 1254 C C . ASP A 1 151 ? 1.571 15.376 15.639 1.00 94.94 151 ASP A C 1
ATOM 1256 O O . ASP A 1 151 ? 0.401 15.127 15.923 1.00 94.94 151 ASP A O 1
ATOM 1260 N N . TYR A 1 152 ? 2.524 15.309 16.585 1.00 93.81 152 TYR A N 1
ATOM 1261 C CA . TYR A 1 152 ? 2.256 14.808 17.949 1.00 93.81 152 TYR A CA 1
ATOM 1262 C C . TYR A 1 152 ? 1.143 15.570 18.677 1.00 93.81 152 TYR A C 1
ATOM 1264 O O . TYR A 1 152 ? 0.243 14.943 19.229 1.00 93.81 152 TYR A O 1
ATOM 1272 N N . LEU A 1 153 ? 1.174 16.905 18.65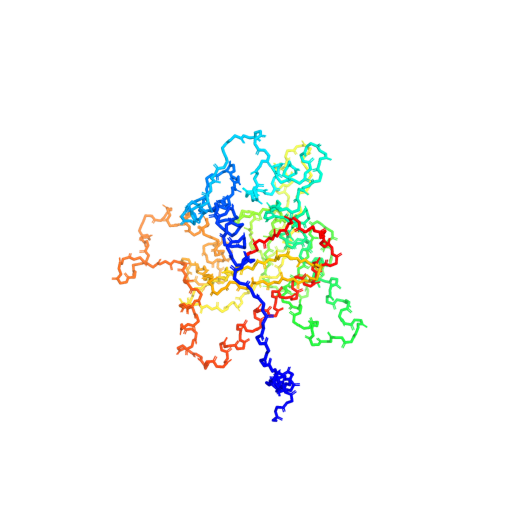4 1.00 95.81 153 LEU A N 1
ATOM 1273 C CA . LEU A 1 153 ? 0.158 17.723 19.326 1.00 95.81 153 LEU A CA 1
ATOM 1274 C C . LEU A 1 153 ? -1.232 17.505 18.715 1.00 95.81 153 LEU A C 1
ATOM 1276 O O . LEU A 1 153 ? -2.189 17.260 19.443 1.00 95.81 153 LEU A O 1
ATOM 1280 N N . MET A 1 154 ? -1.318 17.477 17.380 1.00 96.62 154 MET A N 1
ATOM 1281 C CA . MET A 1 154 ? -2.569 17.193 16.668 1.00 96.62 154 MET A CA 1
ATOM 1282 C C . MET A 1 154 ? -3.107 15.794 16.989 1.00 96.62 154 MET A C 1
ATOM 1284 O O . MET A 1 154 ? -4.313 15.607 17.134 1.00 96.62 154 MET A O 1
ATOM 1288 N N . PHE A 1 155 ? -2.214 14.808 17.105 1.00 96.38 155 PHE A N 1
ATOM 1289 C CA . PHE A 1 155 ? -2.587 13.458 17.504 1.00 96.38 155 PHE A CA 1
ATOM 1290 C C . PHE A 1 155 ? -3.150 13.426 18.930 1.00 96.38 155 PHE A C 1
ATOM 1292 O O . PHE A 1 155 ? -4.188 12.808 19.145 1.00 96.38 155 PHE A O 1
ATOM 1299 N N . VAL A 1 156 ? -2.504 14.092 19.893 1.00 95.62 156 VAL A N 1
ATOM 1300 C CA . VAL A 1 156 ? -2.975 14.129 21.288 1.00 95.62 156 VAL A CA 1
ATOM 1301 C C . VAL A 1 156 ? -4.355 14.784 21.377 1.00 95.62 156 VAL A C 1
ATOM 1303 O O . VAL A 1 156 ? -5.246 14.234 22.021 1.00 95.62 156 VAL A O 1
ATOM 1306 N N . GLU A 1 157 ? -4.575 15.900 20.682 1.00 96.38 157 GLU A N 1
ATOM 1307 C CA . GLU A 1 157 ? -5.897 16.536 20.613 1.00 96.38 157 GLU A CA 1
ATOM 1308 C C . GLU A 1 157 ? -6.972 15.580 20.079 1.00 96.38 157 GLU A C 1
ATOM 1310 O O . GLU A 1 157 ? -8.066 15.490 20.638 1.00 96.38 157 GLU A O 1
ATOM 1315 N N . GLU A 1 158 ? -6.668 14.839 19.013 1.00 96.62 158 GLU A N 1
ATOM 1316 C CA . GLU A 1 158 ? -7.612 13.891 18.422 1.00 96.62 158 GLU A CA 1
ATOM 1317 C C . GLU A 1 158 ? -7.840 12.654 19.301 1.00 96.62 158 GLU A C 1
ATOM 1319 O O . GLU A 1 158 ? -8.970 12.186 19.435 1.00 96.62 158 GLU A O 1
ATOM 1324 N N . TYR A 1 159 ? -6.795 12.153 19.960 1.00 96.44 159 TYR A N 1
ATOM 1325 C CA . TYR A 1 159 ? -6.889 11.067 20.934 1.00 96.44 159 TYR A CA 1
ATOM 1326 C C . TYR A 1 159 ? -7.851 11.428 22.076 1.00 96.44 159 TYR A C 1
ATOM 1328 O O . TYR A 1 159 ? -8.689 10.612 22.454 1.00 96.44 159 TYR A O 1
ATOM 1336 N N . HIS A 1 160 ? -7.792 12.666 22.584 1.00 95.56 160 HIS A N 1
ATOM 1337 C CA . HIS A 1 160 ? -8.691 13.137 23.644 1.00 95.56 160 HIS A CA 1
ATOM 1338 C C . HIS A 1 160 ? -10.156 13.243 23.189 1.00 95.56 160 HIS A C 1
ATOM 1340 O O . HIS A 1 160 ? -11.053 13.063 24.012 1.00 95.56 160 HIS A O 1
ATOM 1346 N N . LYS A 1 161 ? -10.414 13.492 21.896 1.00 95.88 161 LYS A N 1
ATOM 1347 C CA . LYS A 1 161 ? -11.771 13.476 21.316 1.00 95.88 161 LYS A CA 1
ATOM 1348 C C . LYS A 1 161 ? -12.312 12.061 21.117 1.00 95.88 161 LYS A C 1
ATOM 1350 O O . LYS A 1 161 ? -13.522 11.864 21.124 1.00 95.88 161 LYS A O 1
ATOM 1355 N N . GLN A 1 162 ? -11.429 11.083 20.927 1.00 92.31 162 GLN A N 1
ATOM 1356 C CA . GLN A 1 162 ? -11.777 9.691 20.64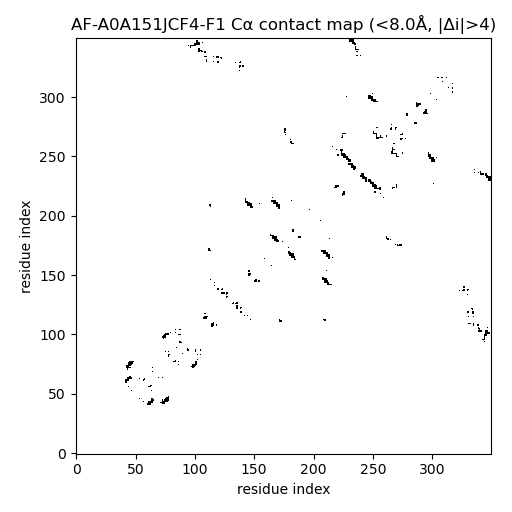3 1.00 92.31 162 GLN A CA 1
ATOM 1357 C C . GLN A 1 162 ? -11.396 8.770 21.808 1.00 92.31 162 GLN A C 1
ATOM 1359 O O . GLN A 1 162 ? -10.638 7.811 21.642 1.00 92.31 162 GLN A O 1
ATOM 1364 N N . GLN A 1 163 ? -11.913 9.067 23.003 1.00 87.38 163 GLN A N 1
ATOM 1365 C CA . GLN A 1 163 ? -11.623 8.267 24.195 1.00 87.38 163 GLN A CA 1
ATOM 1366 C C . GLN A 1 163 ? -12.022 6.799 23.993 1.00 87.38 163 GLN A C 1
ATOM 1368 O O . GLN A 1 163 ? -13.104 6.495 23.497 1.00 87.38 163 GLN A O 1
ATOM 1373 N N . GLY A 1 164 ? -11.124 5.883 24.363 1.00 87.62 164 GLY A N 1
ATOM 1374 C CA . GLY A 1 164 ? -11.325 4.439 24.210 1.00 87.62 164 GLY A CA 1
ATOM 1375 C C . GLY A 1 164 ? -11.049 3.889 22.805 1.00 87.62 164 GLY A C 1
ATOM 1376 O O . GLY A 1 164 ? -11.041 2.670 22.633 1.00 87.62 164 GLY A O 1
ATOM 1377 N N . ALA A 1 165 ? -10.769 4.741 21.811 1.00 95.38 165 ALA A N 1
ATOM 1378 C CA . ALA A 1 165 ? -10.394 4.274 20.482 1.00 95.38 165 ALA A CA 1
ATOM 1379 C C . ALA A 1 165 ? -9.070 3.498 20.512 1.00 95.38 165 ALA A C 1
ATOM 1381 O O . ALA A 1 165 ? -8.132 3.832 21.240 1.00 95.38 165 ALA A O 1
ATOM 1382 N N . THR A 1 166 ? -8.984 2.469 19.671 1.00 96.88 166 THR A N 1
ATOM 1383 C CA . THR A 1 166 ? -7.744 1.715 19.474 1.00 96.88 166 THR A CA 1
ATOM 1384 C C . THR A 1 166 ? -6.930 2.362 18.355 1.00 96.88 166 THR A C 1
ATOM 1386 O O . THR A 1 166 ? -7.457 2.730 17.302 1.00 96.88 166 THR A O 1
ATOM 1389 N N . TRP A 1 167 ? -5.628 2.492 18.571 1.00 97.44 167 TRP A N 1
ATOM 1390 C CA . TRP A 1 167 ? -4.685 3.100 17.639 1.00 97.44 167 TRP A CA 1
ATOM 1391 C C . TRP A 1 167 ? -3.605 2.092 17.265 1.00 97.44 167 TRP A C 1
ATOM 1393 O O . TRP A 1 167 ? -3.300 1.184 18.031 1.00 97.44 167 TRP A O 1
ATOM 1403 N N . ILE A 1 168 ? -3.026 2.242 16.078 1.00 96.81 168 ILE A N 1
ATOM 1404 C CA . ILE A 1 168 ? -1.947 1.394 15.572 1.00 96.81 168 ILE A CA 1
ATOM 1405 C C . ILE A 1 168 ? -0.746 2.257 15.192 1.00 96.81 168 ILE A C 1
ATOM 1407 O O . ILE A 1 168 ? -0.873 3.223 14.434 1.00 96.81 168 ILE A O 1
ATOM 1411 N N . VAL A 1 169 ? 0.430 1.891 15.701 1.00 95.19 169 VAL A N 1
ATOM 1412 C CA . VAL A 1 169 ? 1.709 2.519 15.345 1.00 95.19 169 VAL A CA 1
ATOM 1413 C C . VAL A 1 169 ? 2.377 1.705 14.253 1.00 95.19 169 VAL A C 1
ATOM 1415 O O . VAL A 1 169 ? 2.402 0.476 14.301 1.00 95.19 169 VAL A O 1
ATOM 1418 N N . LYS A 1 170 ? 2.912 2.384 13.239 1.00 93.25 170 LYS A N 1
ATOM 1419 C CA . LYS A 1 170 ? 3.591 1.751 12.108 1.00 93.25 170 LYS A CA 1
ATOM 1420 C C . LYS A 1 170 ? 4.872 2.520 11.782 1.00 93.25 170 LYS A C 1
ATOM 1422 O O . LYS A 1 170 ? 4.782 3.705 11.462 1.00 93.25 170 LYS A O 1
ATOM 1427 N N . PRO A 1 171 ? 6.049 1.877 11.754 1.00 90.94 171 PRO A N 1
ATOM 1428 C CA . PRO A 1 171 ? 7.258 2.523 11.256 1.00 90.94 171 PRO A CA 1
ATOM 1429 C C . PRO A 1 171 ? 7.125 2.839 9.766 1.00 90.94 171 PRO A C 1
ATOM 1431 O O . PRO A 1 171 ? 6.575 2.036 9.000 1.00 90.94 171 PRO A O 1
ATOM 1434 N N . VAL A 1 172 ? 7.611 4.004 9.332 1.00 87.19 172 VAL A N 1
ATOM 1435 C CA . VAL A 1 172 ? 7.391 4.497 7.960 1.00 87.19 172 VAL A CA 1
ATOM 1436 C C . VAL A 1 172 ? 8.016 3.575 6.914 1.00 87.19 172 VAL A C 1
ATOM 1438 O O . VAL A 1 172 ? 7.322 3.154 5.984 1.00 87.19 172 VAL A O 1
ATOM 1441 N N . ALA A 1 173 ? 9.294 3.232 7.092 1.00 80.50 173 ALA A N 1
ATOM 1442 C CA . ALA A 1 173 ? 10.095 2.506 6.105 1.00 80.50 173 ALA A CA 1
ATOM 1443 C C . ALA A 1 173 ? 10.159 0.985 6.340 1.00 80.50 173 ALA A C 1
ATOM 1445 O O . ALA A 1 173 ? 10.668 0.257 5.491 1.00 80.50 173 ALA A O 1
ATOM 1446 N N . ARG A 1 174 ? 9.631 0.475 7.464 1.00 80.75 174 ARG A N 1
ATOM 1447 C CA . ARG A 1 174 ? 9.635 -0.971 7.746 1.00 80.75 174 ARG A CA 1
ATOM 1448 C C . ARG A 1 174 ? 8.458 -1.694 7.085 1.00 80.75 174 ARG A C 1
ATOM 1450 O O . ARG A 1 174 ? 7.368 -1.144 6.884 1.00 80.75 174 ARG A O 1
ATOM 1457 N N . SER A 1 175 ? 8.682 -2.971 6.789 1.00 76.38 175 SER A N 1
ATOM 1458 C CA . SER A 1 175 ? 7.714 -3.901 6.202 1.00 76.38 175 SER A CA 1
ATOM 1459 C C . SER A 1 175 ? 7.609 -5.193 7.033 1.00 76.38 175 SER A C 1
ATOM 1461 O O . SER A 1 175 ? 8.249 -5.337 8.076 1.00 76.38 175 SER A O 1
ATOM 1463 N N . ARG A 1 176 ? 6.769 -6.144 6.591 1.00 72.69 176 ARG A N 1
ATOM 1464 C CA . ARG A 1 176 ? 6.567 -7.470 7.225 1.00 72.69 176 ARG A CA 1
ATOM 1465 C C . ARG A 1 176 ? 5.998 -7.437 8.654 1.00 72.69 176 ARG A C 1
ATOM 1467 O O . ARG A 1 176 ? 6.128 -8.415 9.379 1.00 72.69 176 ARG A O 1
ATOM 1474 N N . GLY A 1 177 ? 5.376 -6.327 9.047 1.00 71.25 177 GLY A N 1
ATOM 1475 C CA . GLY A 1 177 ? 4.743 -6.166 10.358 1.00 71.25 177 GLY A CA 1
ATOM 1476 C C . GLY A 1 177 ? 5.706 -5.904 11.522 1.00 71.25 177 GLY A C 1
ATOM 1477 O O . GLY A 1 177 ? 5.280 -5.866 12.669 1.00 71.25 177 GLY A O 1
ATOM 1478 N N . LYS A 1 178 ? 7.002 -5.697 11.254 1.00 74.44 178 LYS A N 1
ATOM 1479 C CA . LYS A 1 178 ? 7.991 -5.398 12.299 1.00 74.44 178 LYS A CA 1
ATOM 1480 C C . LYS A 1 178 ? 7.776 -3.997 12.883 1.00 74.44 178 LYS A C 1
ATOM 1482 O O . LYS A 1 178 ? 7.683 -3.033 12.125 1.00 74.44 178 LYS A O 1
ATOM 1487 N N . GLY A 1 179 ? 7.774 -3.895 14.213 1.00 82.94 179 GLY A N 1
ATOM 1488 C CA . GLY A 1 179 ? 7.605 -2.631 14.945 1.00 82.94 179 GLY A CA 1
ATOM 1489 C C . GLY A 1 179 ? 6.176 -2.083 14.932 1.00 82.94 179 GLY A C 1
ATOM 1490 O O . GLY A 1 179 ? 5.975 -0.921 15.264 1.00 82.94 179 GLY A O 1
ATOM 1491 N N . ILE A 1 180 ? 5.199 -2.890 14.504 1.00 90.44 180 ILE A N 1
ATOM 1492 C CA . ILE A 1 180 ? 3.782 -2.543 14.586 1.00 90.44 180 ILE A CA 1
ATOM 1493 C C . ILE A 1 180 ? 3.244 -3.017 15.930 1.00 90.44 180 ILE A C 1
ATOM 1495 O O . ILE A 1 180 ? 3.483 -4.160 16.312 1.00 90.44 180 ILE A O 1
ATOM 1499 N N . PHE A 1 181 ? 2.495 -2.157 16.608 1.00 92.62 181 PHE A N 1
ATOM 1500 C CA . PHE A 1 181 ? 1.731 -2.522 17.795 1.00 92.62 181 PHE A CA 1
ATOM 1501 C C . PHE A 1 181 ? 0.468 -1.667 17.888 1.00 92.62 181 PHE A C 1
ATOM 1503 O O . PHE A 1 181 ? 0.371 -0.601 17.262 1.00 92.62 181 PHE A O 1
ATOM 1510 N N . LEU A 1 182 ? -0.510 -2.171 18.632 1.00 95.62 182 LEU A N 1
ATOM 1511 C CA . LEU A 1 182 ? -1.747 -1.471 18.935 1.00 95.62 182 LEU A CA 1
ATOM 1512 C C . LEU A 1 182 ? -1.654 -0.877 20.340 1.00 95.62 182 LEU A C 1
ATOM 1514 O O . LEU A 1 182 ? -0.955 -1.403 21.197 1.00 95.62 182 LEU A O 1
ATOM 1518 N N . PHE A 1 183 ? -2.361 0.220 20.580 1.00 95.69 183 PHE A N 1
ATOM 1519 C CA . PHE A 1 183 ? -2.483 0.794 21.913 1.00 95.69 183 PHE A CA 1
ATOM 1520 C C . PHE A 1 183 ? -3.836 1.475 22.092 1.00 95.69 183 PHE A C 1
ATOM 1522 O O . PHE A 1 183 ? -4.472 1.915 21.131 1.00 95.69 183 PHE A O 1
ATOM 1529 N N . ARG A 1 184 ? -4.264 1.576 23.350 1.00 95.25 184 ARG A N 1
ATOM 1530 C CA . ARG A 1 184 ? -5.466 2.321 23.759 1.00 95.25 184 ARG A CA 1
ATOM 1531 C C . ARG A 1 184 ? -5.141 3.465 24.698 1.00 95.25 184 ARG A C 1
ATOM 1533 O O . ARG A 1 184 ? -5.867 4.451 24.703 1.00 95.25 184 ARG A O 1
ATOM 1540 N N . LYS A 1 185 ? -4.073 3.345 25.493 1.00 94.50 185 LYS A N 1
ATOM 1541 C CA . LYS A 1 185 ? -3.662 4.378 26.442 1.00 94.50 185 LYS A CA 1
ATOM 1542 C C . LYS A 1 185 ? -2.456 5.121 25.890 1.00 94.50 185 LYS A C 1
ATOM 1544 O O . LYS A 1 185 ? -1.473 4.517 25.472 1.00 94.50 185 LYS A O 1
ATOM 1549 N N . LEU A 1 186 ? -2.495 6.450 25.953 1.00 93.31 186 LEU A N 1
ATOM 1550 C CA . LEU A 1 186 ? -1.380 7.298 25.518 1.00 93.31 186 LEU A CA 1
ATOM 1551 C C . LEU A 1 186 ? -0.062 6.970 26.249 1.00 93.31 186 LEU A C 1
ATOM 1553 O O . LEU A 1 186 ? 1.015 7.090 25.668 1.00 93.31 186 LEU A O 1
ATOM 1557 N N . LYS A 1 187 ? -0.146 6.504 27.503 1.00 93.25 187 LYS A N 1
ATOM 1558 C CA . LYS A 1 187 ? 1.010 6.052 28.290 1.00 93.25 187 LYS A CA 1
ATOM 1559 C C . LYS A 1 187 ? 1.801 4.949 27.575 1.00 93.25 187 LYS A C 1
ATOM 1561 O O . LYS A 1 187 ? 3.027 5.022 27.560 1.00 93.25 187 LYS A O 1
ATOM 1566 N N . ASP A 1 188 ? 1.119 4.002 26.933 1.00 92.31 188 ASP A N 1
ATOM 1567 C CA . ASP A 1 188 ? 1.751 2.865 26.254 1.00 92.31 188 ASP A CA 1
ATOM 1568 C C . ASP A 1 188 ? 2.616 3.348 25.076 1.00 92.31 188 ASP A C 1
ATOM 1570 O O . ASP A 1 188 ? 3.743 2.886 24.882 1.00 92.31 188 ASP A O 1
ATOM 1574 N N . LEU A 1 189 ? 2.134 4.356 24.333 1.00 91.38 189 LEU A N 1
ATOM 1575 C CA . LEU A 1 189 ? 2.883 5.008 23.254 1.00 91.38 189 LEU A CA 1
ATOM 1576 C C . LEU A 1 189 ? 4.134 5.729 23.780 1.00 91.38 189 LEU A C 1
ATOM 1578 O O . LEU A 1 189 ? 5.204 5.630 23.177 1.00 91.38 189 LEU A O 1
ATOM 1582 N N . ILE A 1 190 ? 4.007 6.463 24.890 1.00 89.62 190 ILE A N 1
ATOM 1583 C CA . ILE A 1 190 ? 5.115 7.217 25.500 1.00 89.62 190 ILE A CA 1
ATOM 1584 C C . ILE A 1 190 ? 6.195 6.261 26.022 1.00 89.62 190 ILE A C 1
ATOM 1586 O O . ILE A 1 190 ? 7.390 6.482 25.799 1.00 89.62 190 ILE A O 1
ATOM 1590 N N . GLU A 1 191 ? 5.785 5.186 26.692 1.00 88.75 191 GLU A N 1
ATOM 1591 C CA . GLU A 1 191 ? 6.694 4.174 27.221 1.00 88.75 191 GLU A CA 1
ATOM 1592 C C . GLU A 1 191 ? 7.412 3.424 26.097 1.00 88.75 191 GLU A C 1
ATOM 1594 O O . GLU A 1 191 ? 8.633 3.251 26.140 1.00 88.75 191 GLU A O 1
ATOM 1599 N N . TRP A 1 192 ? 6.682 3.027 25.052 1.00 87.25 192 TRP A N 1
ATOM 1600 C CA . TRP A 1 192 ? 7.282 2.430 23.864 1.00 87.25 192 TRP A CA 1
ATOM 1601 C C . TRP A 1 192 ? 8.300 3.375 23.207 1.00 87.25 192 TRP A C 1
ATOM 1603 O O . TRP A 1 192 ? 9.447 2.979 23.007 1.00 87.25 192 TRP A O 1
ATOM 1613 N N . LYS A 1 193 ? 7.947 4.647 22.978 1.00 83.44 193 LYS A N 1
ATOM 1614 C CA . LYS A 1 193 ? 8.869 5.641 22.400 1.00 83.44 193 LYS A CA 1
ATOM 1615 C C . LYS A 1 193 ? 10.136 5.800 23.246 1.00 83.44 193 LYS A C 1
ATOM 1617 O O . LYS A 1 193 ? 11.232 5.899 22.702 1.00 83.44 193 LYS A O 1
ATOM 1622 N N . SER A 1 194 ? 9.996 5.803 24.570 1.00 83.62 194 SER A N 1
ATOM 1623 C CA . SER A 1 194 ? 11.129 5.912 25.497 1.00 83.62 194 SER A CA 1
ATOM 1624 C C . SER A 1 194 ? 12.069 4.705 25.408 1.00 83.62 194 SER A C 1
ATOM 1626 O O . SER A 1 194 ? 13.285 4.876 25.477 1.00 83.62 194 SER A O 1
ATOM 1628 N N . ARG A 1 195 ? 11.530 3.491 25.229 1.00 82.31 195 ARG A N 1
ATOM 1629 C CA . ARG A 1 195 ? 12.327 2.273 25.002 1.00 82.31 195 ARG A CA 1
ATOM 1630 C C . ARG A 1 195 ? 13.049 2.307 23.657 1.00 82.31 195 ARG A C 1
ATOM 1632 O O . ARG A 1 195 ? 14.239 2.010 23.619 1.00 82.31 195 ARG A O 1
ATOM 1639 N N . GLU A 1 196 ? 12.370 2.734 22.593 1.00 76.94 196 GLU A N 1
ATOM 1640 C CA . GLU A 1 196 ? 12.980 2.864 21.263 1.00 76.94 196 GLU A CA 1
ATOM 1641 C C . GLU A 1 196 ? 14.165 3.837 21.287 1.00 76.94 196 GLU A C 1
ATOM 1643 O O . GLU A 1 196 ? 15.244 3.486 20.819 1.00 76.94 196 GLU A O 1
ATOM 1648 N N . ILE A 1 197 ? 14.013 5.011 21.916 1.00 75.69 197 ILE A N 1
ATOM 1649 C CA . ILE A 1 197 ? 15.100 5.998 22.053 1.00 75.69 197 ILE A CA 1
ATOM 1650 C C . ILE A 1 197 ? 16.298 5.408 22.809 1.00 75.69 197 ILE A C 1
ATOM 1652 O O . ILE A 1 197 ? 17.433 5.604 22.394 1.00 75.69 197 ILE A O 1
ATOM 1656 N N . LYS A 1 198 ? 16.064 4.652 23.891 1.00 75.31 198 LYS A N 1
ATOM 1657 C CA . LYS A 1 198 ? 17.143 3.989 24.651 1.00 75.31 198 LYS A CA 1
ATOM 1658 C C . LYS A 1 198 ? 17.855 2.895 23.851 1.00 75.31 198 LYS A C 1
ATOM 1660 O O . LYS A 1 198 ? 19.024 2.631 24.100 1.00 75.31 198 LYS A O 1
ATOM 1665 N N . SER A 1 199 ? 17.146 2.242 22.932 1.00 69.56 199 SER A N 1
ATOM 1666 C CA . SER A 1 199 ? 17.691 1.177 22.082 1.00 69.56 199 SER A CA 1
ATOM 1667 C C . SER A 1 199 ? 18.402 1.688 20.825 1.00 69.56 199 SER A C 1
ATOM 1669 O O . SER A 1 199 ? 19.130 0.931 20.181 1.00 69.56 199 SER A O 1
ATOM 1671 N N . GLN A 1 200 ? 18.196 2.956 20.456 1.00 67.38 200 GLN A N 1
ATOM 1672 C CA . GLN A 1 200 ? 18.855 3.565 19.307 1.00 67.38 200 GLN A CA 1
ATOM 1673 C C . GLN A 1 200 ? 20.336 3.795 19.618 1.00 67.38 200 GLN A C 1
ATOM 1675 O O . GLN A 1 200 ? 20.697 4.451 20.592 1.00 67.38 200 GLN A O 1
ATOM 1680 N N . GLN A 1 201 ? 21.200 3.246 18.764 1.00 63.72 201 GLN A N 1
ATOM 1681 C CA . GLN A 1 201 ? 22.634 3.510 18.812 1.00 63.72 201 GLN A CA 1
ATOM 1682 C C . GLN A 1 201 ? 22.897 4.990 18.507 1.00 63.72 201 GLN A C 1
ATOM 1684 O O . GLN A 1 201 ? 22.234 5.594 17.656 1.00 63.72 201 GLN A O 1
ATOM 1689 N N . SER A 1 202 ? 23.873 5.574 19.199 1.00 59.59 202 SER A N 1
ATOM 1690 C CA . SER A 1 202 ? 24.316 6.950 18.984 1.00 59.59 202 SER A CA 1
ATOM 1691 C C . SER A 1 202 ? 24.667 7.181 17.508 1.00 59.59 202 SER A C 1
ATOM 1693 O O . SER A 1 202 ? 25.520 6.500 16.948 1.00 59.59 202 SER A O 1
ATOM 1695 N N . GLY A 1 203 ? 23.990 8.144 16.871 1.00 60.28 203 GLY A N 1
ATOM 1696 C CA . GLY A 1 203 ? 24.207 8.516 15.465 1.00 60.28 203 GLY A CA 1
ATOM 1697 C C . GLY A 1 203 ? 23.133 8.047 14.474 1.00 60.28 203 GLY A C 1
ATOM 1698 O O . GLY A 1 203 ? 23.174 8.457 13.315 1.00 60.28 203 GLY A O 1
ATOM 1699 N N . VAL A 1 204 ? 22.143 7.250 14.896 1.00 63.97 204 VAL A N 1
ATOM 1700 C CA . VAL A 1 204 ? 21.005 6.874 14.034 1.00 63.97 204 VAL A CA 1
ATOM 1701 C C . VAL A 1 204 ? 19.913 7.958 14.091 1.00 63.97 204 VAL A C 1
ATOM 1703 O O . VAL A 1 204 ? 19.510 8.346 15.189 1.00 63.97 204 VAL A O 1
ATOM 1706 N N . PRO A 1 205 ? 19.400 8.457 12.946 1.00 64.75 205 PRO A N 1
ATOM 1707 C CA . PRO A 1 205 ? 18.289 9.406 12.932 1.00 64.75 205 PRO A CA 1
ATOM 1708 C C . PRO A 1 205 ? 17.053 8.851 13.644 1.00 64.75 205 PRO A C 1
ATOM 1710 O O . PRO A 1 205 ? 16.730 7.670 13.500 1.00 64.75 205 PRO A O 1
ATOM 1713 N N . ALA A 1 206 ? 16.328 9.717 14.357 1.00 70.50 206 ALA A N 1
ATOM 1714 C CA . ALA A 1 206 ? 15.079 9.342 15.010 1.00 70.50 206 ALA A CA 1
ATOM 1715 C C . ALA A 1 206 ? 14.111 8.715 13.993 1.00 70.50 206 ALA A C 1
ATOM 1717 O O . ALA A 1 206 ? 13.755 9.332 12.985 1.00 70.50 206 ALA A O 1
ATOM 1718 N N . GLU A 1 207 ? 13.694 7.476 14.251 1.00 80.12 207 GLU A N 1
ATOM 1719 C CA . GLU A 1 207 ? 12.779 6.772 13.360 1.00 80.12 207 GLU A CA 1
ATOM 1720 C C . GLU A 1 207 ? 11.413 7.476 13.312 1.00 80.12 207 GLU A C 1
ATOM 1722 O O . GLU A 1 207 ? 10.855 7.885 14.332 1.00 80.12 207 GLU A O 1
ATOM 1727 N N . ILE A 1 208 ? 10.887 7.639 12.097 1.00 89.62 208 ILE A N 1
ATOM 1728 C CA . ILE A 1 208 ? 9.592 8.272 11.845 1.00 89.62 208 ILE A CA 1
ATOM 1729 C C . ILE A 1 208 ? 8.512 7.196 11.872 1.00 89.62 208 ILE A C 1
ATOM 1731 O O . ILE A 1 208 ? 8.630 6.142 11.229 1.00 89.62 208 ILE A O 1
ATOM 1735 N N . TYR A 1 209 ? 7.417 7.501 12.561 1.00 91.75 209 TYR A N 1
ATOM 1736 C CA . TYR A 1 209 ? 6.286 6.597 12.714 1.00 91.75 209 TYR A CA 1
ATOM 1737 C C . TYR A 1 209 ? 4.998 7.248 12.244 1.00 91.75 209 TYR A C 1
ATOM 1739 O O . TYR A 1 209 ? 4.836 8.465 12.268 1.00 91.75 209 TYR A O 1
ATOM 1747 N N . VAL A 1 210 ? 4.055 6.410 11.844 1.00 95.50 210 VAL A N 1
ATOM 1748 C CA . VAL A 1 210 ? 2.683 6.809 11.578 1.00 95.50 210 VAL A CA 1
ATOM 1749 C C . VAL A 1 210 ? 1.802 6.217 12.666 1.00 95.50 210 VAL A C 1
ATOM 1751 O O . VAL A 1 210 ? 1.810 5.001 12.872 1.00 95.50 210 VAL A O 1
ATOM 1754 N N . VAL A 1 211 ? 1.047 7.075 13.344 1.00 96.88 211 VAL A N 1
ATOM 1755 C CA . VAL A 1 211 ? -0.026 6.681 14.257 1.00 96.88 211 VAL A CA 1
ATOM 1756 C C . VAL A 1 211 ? -1.335 6.814 13.507 1.00 96.88 211 VAL A C 1
ATOM 1758 O O . VAL A 1 211 ? -1.623 7.853 12.917 1.00 96.88 211 VAL A O 1
ATOM 1761 N N . GLN A 1 212 ? -2.115 5.745 13.492 1.00 97.38 212 GLN A N 1
ATOM 1762 C CA . GLN A 1 212 ? -3.344 5.675 12.721 1.00 97.38 212 GLN A CA 1
ATOM 1763 C C . GLN A 1 212 ? -4.454 5.067 13.570 1.00 97.38 212 GLN A C 1
ATOM 1765 O O . GLN A 1 212 ? -4.200 4.143 14.342 1.00 97.38 212 GLN A O 1
ATOM 1770 N N . LYS A 1 213 ? -5.684 5.565 13.429 1.00 97.44 213 LYS A N 1
ATOM 1771 C CA . LYS A 1 213 ? -6.853 4.953 14.060 1.00 97.44 213 LYS A CA 1
ATOM 1772 C C . LYS A 1 213 ? -7.002 3.525 13.543 1.00 97.44 213 LYS A C 1
ATOM 1774 O O . LYS A 1 213 ? -7.004 3.294 12.330 1.00 97.44 213 LYS A O 1
ATOM 1779 N N . TYR A 1 214 ? -7.089 2.568 14.456 1.00 97.44 214 TYR A N 1
ATOM 1780 C CA . TYR A 1 214 ? -7.299 1.176 14.098 1.00 97.44 214 TYR A CA 1
ATOM 1781 C C . TYR A 1 214 ? -8.737 0.973 13.610 1.00 97.44 214 TYR A C 1
ATOM 1783 O O . TYR A 1 214 ? -9.671 1.539 14.170 1.00 97.44 214 TYR A O 1
ATOM 1791 N N . ILE A 1 215 ? -8.912 0.174 12.557 1.00 96.50 215 ILE A N 1
ATOM 1792 C CA . ILE A 1 215 ? -10.238 -0.255 12.105 1.00 96.50 215 ILE A CA 1
ATOM 1793 C C . ILE A 1 215 ? -10.647 -1.419 13.008 1.00 96.50 215 ILE A C 1
ATOM 1795 O O . ILE A 1 215 ? -10.201 -2.549 12.802 1.00 96.50 215 ILE A O 1
ATOM 1799 N N . ASP A 1 216 ? -11.424 -1.102 14.037 1.00 95.19 216 ASP A N 1
ATOM 1800 C CA . ASP A 1 216 ? -11.900 -2.020 15.074 1.00 95.19 216 ASP A CA 1
ATOM 1801 C C . ASP A 1 216 ? -13.116 -2.847 14.637 1.00 95.19 216 ASP A C 1
ATOM 1803 O O . ASP A 1 216 ? -13.291 -3.956 15.124 1.00 95.19 216 ASP A O 1
ATOM 1807 N N . ASN A 1 217 ? -13.878 -2.385 13.645 1.00 96.12 217 ASN A N 1
ATOM 1808 C CA . ASN A 1 217 ? -14.951 -3.150 13.007 1.00 96.12 217 ASN A CA 1
ATOM 1809 C C . ASN A 1 217 ? -14.624 -3.500 11.535 1.00 96.12 217 ASN A C 1
ATOM 1811 O O . ASN A 1 217 ? -15.219 -2.926 10.615 1.00 96.12 217 ASN A O 1
ATOM 1815 N N . PRO A 1 218 ? -13.623 -4.364 11.262 1.00 96.44 218 PRO A N 1
ATOM 1816 C CA . PRO A 1 218 ? -13.329 -4.811 9.906 1.00 96.44 218 PRO A CA 1
ATOM 1817 C C . PRO A 1 218 ? -14.376 -5.823 9.424 1.00 96.44 218 PRO A C 1
ATOM 1819 O O . PRO A 1 218 ? -14.912 -6.602 10.205 1.00 96.44 218 PRO A O 1
ATOM 1822 N N . TYR A 1 219 ? -14.600 -5.887 8.110 1.00 95.94 219 TYR A N 1
ATOM 1823 C CA . TYR A 1 219 ? -15.325 -7.017 7.534 1.00 95.94 219 TYR A CA 1
ATOM 1824 C C . TYR A 1 219 ? -14.524 -8.314 7.746 1.00 95.94 219 TYR A C 1
ATOM 1826 O O . TYR A 1 219 ? -13.303 -8.335 7.560 1.00 95.94 219 TYR A O 1
ATOM 1834 N N . LEU A 1 220 ? -15.208 -9.388 8.141 1.00 95.31 220 LEU A N 1
ATOM 1835 C CA . LEU A 1 220 ? -14.600 -10.667 8.499 1.00 95.31 220 LEU A CA 1
ATOM 1836 C C . LEU A 1 220 ? -15.035 -11.758 7.522 1.00 95.31 220 LEU A C 1
ATOM 1838 O O . LEU A 1 220 ? -16.210 -11.863 7.184 1.00 95.31 220 LEU A O 1
ATOM 1842 N N . VAL A 1 221 ? -14.100 -12.622 7.133 1.00 92.94 221 VAL A N 1
ATOM 1843 C CA . VAL A 1 221 ? -14.402 -13.850 6.385 1.00 92.94 221 VAL A CA 1
ATOM 1844 C C . VAL A 1 221 ? -14.303 -15.011 7.358 1.00 92.94 221 VAL A C 1
ATOM 1846 O O . VAL A 1 221 ? -13.238 -15.242 7.932 1.00 92.94 221 VAL A O 1
ATOM 1849 N N . ALA A 1 222 ? -15.420 -15.709 7.585 1.00 88.75 222 ALA A N 1
ATOM 1850 C CA . ALA A 1 222 ? -15.523 -16.776 8.586 1.00 88.75 222 ALA A CA 1
ATOM 1851 C C . ALA A 1 222 ? -14.983 -16.358 9.976 1.00 88.75 222 ALA A C 1
ATOM 1853 O O . ALA A 1 222 ? -14.217 -17.085 10.608 1.00 88.75 222 ALA A O 1
ATOM 1854 N N . GLY A 1 223 ? -15.323 -15.139 10.416 1.00 91.38 223 GLY A N 1
ATOM 1855 C CA . GLY A 1 223 ? -14.894 -14.585 11.706 1.00 91.38 223 GLY A CA 1
ATOM 1856 C C . GLY A 1 223 ? -13.426 -14.150 11.772 1.00 91.38 223 GLY A C 1
ATOM 1857 O O . GLY A 1 223 ? -12.939 -13.823 12.849 1.00 91.38 223 GLY A O 1
ATOM 1858 N N . ARG A 1 224 ? -12.695 -14.134 10.650 1.00 92.50 224 ARG A N 1
ATOM 1859 C CA . ARG A 1 224 ? -11.263 -13.804 10.599 1.00 92.50 224 ARG A CA 1
ATOM 1860 C C . ARG A 1 224 ? -11.026 -12.505 9.849 1.00 92.50 224 ARG A C 1
ATOM 1862 O O . ARG A 1 224 ? -11.605 -12.263 8.788 1.00 92.50 224 ARG A O 1
ATOM 1869 N N . LYS A 1 225 ? -10.121 -11.688 10.384 1.00 95.81 225 LYS A N 1
ATOM 1870 C CA . LYS A 1 225 ? -9.656 -10.475 9.714 1.00 95.81 225 LYS A CA 1
ATOM 1871 C C . LYS A 1 225 ? -8.862 -10.838 8.464 1.00 95.81 225 LYS A C 1
ATOM 1873 O O . LYS A 1 225 ? -8.128 -11.825 8.457 1.00 95.81 225 LYS A O 1
ATOM 1878 N N . PHE A 1 226 ? -8.968 -10.018 7.426 1.00 95.75 226 PHE A N 1
ATOM 1879 C CA . PHE A 1 226 ? -8.163 -10.166 6.223 1.00 95.75 226 PHE A CA 1
ATOM 1880 C C . PHE A 1 226 ? -7.808 -8.816 5.598 1.00 95.75 226 PHE A C 1
ATOM 1882 O O . PHE A 1 226 ? -8.366 -7.777 5.949 1.00 95.75 226 PHE A O 1
ATOM 1889 N N . ASP A 1 227 ? -6.858 -8.842 4.670 1.00 96.50 227 ASP A N 1
ATOM 1890 C CA . ASP A 1 227 ? -6.561 -7.729 3.770 1.00 96.50 227 ASP A CA 1
ATOM 1891 C C . ASP A 1 227 ? -6.500 -8.215 2.319 1.00 96.50 227 ASP A C 1
ATOM 1893 O O . ASP A 1 227 ? -6.351 -9.413 2.075 1.00 96.50 227 ASP A O 1
ATOM 1897 N N . LEU A 1 228 ? -6.582 -7.289 1.362 1.00 96.12 228 LEU A N 1
ATOM 1898 C CA . LEU A 1 228 ? -6.435 -7.578 -0.062 1.00 96.12 228 LEU A CA 1
ATOM 1899 C C . LEU A 1 228 ? -5.061 -7.139 -0.573 1.00 96.12 228 LEU A C 1
ATOM 1901 O O . LEU A 1 228 ? -4.661 -5.986 -0.416 1.00 96.12 228 LEU A O 1
ATOM 1905 N N . ARG A 1 229 ? -4.382 -8.050 -1.268 1.00 96.56 229 ARG A N 1
ATOM 1906 C CA . ARG A 1 229 ? -3.225 -7.777 -2.119 1.00 96.56 229 ARG A CA 1
ATOM 1907 C C . ARG A 1 229 ? -3.688 -7.727 -3.569 1.00 96.56 229 ARG A C 1
ATOM 1909 O O . ARG A 1 229 ? -4.044 -8.758 -4.142 1.00 96.56 229 ARG A O 1
ATOM 1916 N N . ILE A 1 230 ? -3.661 -6.532 -4.148 1.00 96.81 230 ILE A N 1
ATOM 1917 C CA . ILE A 1 230 ? -4.101 -6.258 -5.518 1.00 96.81 230 ILE A CA 1
ATOM 1918 C C . ILE A 1 230 ? -2.926 -5.661 -6.278 1.00 96.81 230 ILE A C 1
ATOM 1920 O O . ILE A 1 230 ? -2.339 -4.687 -5.822 1.00 96.81 230 ILE A O 1
ATOM 1924 N N . TYR A 1 231 ? -2.588 -6.237 -7.428 1.00 97.19 231 TYR A N 1
ATOM 1925 C CA . TYR A 1 231 ? -1.440 -5.793 -8.210 1.00 97.19 231 TYR A CA 1
ATOM 1926 C C . TYR A 1 231 ? -1.831 -4.726 -9.230 1.00 97.19 231 TYR A C 1
ATOM 1928 O O . TYR A 1 231 ? -2.805 -4.881 -9.971 1.00 97.19 231 TYR A O 1
ATOM 1936 N N . VAL A 1 232 ? -1.049 -3.650 -9.283 1.00 98.12 232 VAL A N 1
ATOM 1937 C CA . VAL A 1 232 ? -1.287 -2.508 -10.170 1.00 98.12 232 VAL A CA 1
ATOM 1938 C C . VAL A 1 232 ? 0.007 -2.161 -10.890 1.00 98.12 232 VAL A C 1
ATOM 1940 O O . VAL A 1 232 ? 0.991 -1.797 -10.255 1.00 98.12 232 VAL A O 1
ATOM 1943 N N . LEU A 1 233 ? 0.008 -2.252 -12.216 1.00 98.06 233 LEU A N 1
ATOM 1944 C CA . LEU A 1 233 ? 1.137 -1.860 -13.053 1.00 98.06 233 LEU A CA 1
ATOM 1945 C C . LEU A 1 233 ? 0.932 -0.427 -13.554 1.00 98.06 233 LEU A C 1
ATOM 1947 O O . LEU A 1 233 ? -0.031 -0.137 -14.264 1.00 98.06 233 LEU A O 1
ATOM 1951 N N . VAL A 1 234 ? 1.862 0.466 -13.231 1.00 98.25 234 VAL A N 1
ATOM 1952 C CA . VAL A 1 234 ? 1.900 1.838 -13.743 1.00 98.25 234 VAL A CA 1
ATOM 1953 C C . VAL A 1 234 ? 3.030 1.950 -14.753 1.00 98.25 234 VAL A C 1
ATOM 1955 O O . VAL A 1 234 ? 4.197 1.780 -14.423 1.00 98.25 234 VAL A O 1
ATOM 1958 N N . THR A 1 235 ? 2.679 2.235 -16.003 1.00 97.06 235 THR A N 1
ATOM 1959 C CA . THR A 1 235 ? 3.650 2.345 -17.114 1.00 97.06 235 THR A CA 1
ATOM 1960 C C . THR A 1 235 ? 4.038 3.787 -17.422 1.00 97.06 235 THR A C 1
ATOM 1962 O O . THR A 1 235 ? 5.007 4.036 -18.130 1.00 97.06 235 THR A O 1
ATOM 1965 N N . SER A 1 236 ? 3.267 4.749 -16.918 1.00 96.81 236 SER A N 1
ATOM 1966 C CA . SER A 1 236 ? 3.556 6.174 -17.019 1.00 96.81 236 SER A CA 1
ATOM 1967 C C . SER A 1 236 ? 2.686 6.937 -16.027 1.00 96.81 236 SER A C 1
ATOM 1969 O O . SER A 1 236 ? 1.539 6.555 -15.805 1.00 96.81 236 SER A O 1
ATOM 1971 N N . PHE A 1 237 ? 3.216 8.010 -15.449 1.00 96.06 237 PHE A N 1
ATOM 1972 C CA . PHE A 1 237 ? 2.464 9.023 -14.710 1.00 96.06 237 PHE A CA 1
ATOM 1973 C C . PHE A 1 237 ? 2.103 10.233 -15.589 1.00 96.06 237 PHE A C 1
ATOM 1975 O O . PHE A 1 237 ? 1.241 11.017 -15.200 1.00 96.06 237 PHE A O 1
ATOM 1982 N N . HIS A 1 238 ? 2.702 10.383 -16.779 1.00 94.12 238 HIS A N 1
ATOM 1983 C CA . HIS A 1 238 ? 2.475 11.522 -17.678 1.00 94.12 238 HIS A CA 1
ATOM 1984 C C . HIS A 1 238 ? 2.456 11.083 -19.162 1.00 94.12 238 HIS A C 1
ATOM 1986 O O . HIS A 1 238 ? 3.517 11.012 -19.788 1.00 94.12 238 HIS A O 1
ATOM 1992 N N . PRO A 1 239 ? 1.270 10.810 -19.750 1.00 95.62 239 PRO A N 1
ATOM 1993 C CA . PRO A 1 239 ? -0.038 10.706 -19.091 1.00 95.62 239 PRO A CA 1
ATOM 1994 C C . PRO A 1 239 ? -0.122 9.470 -18.182 1.00 95.62 239 PRO A C 1
ATOM 1996 O O . PRO A 1 239 ? 0.576 8.483 -18.406 1.00 95.62 239 PRO A O 1
ATOM 1999 N N . LEU A 1 240 ? -0.995 9.504 -17.172 1.00 97.06 240 LEU A N 1
ATOM 2000 C CA . LEU A 1 240 ? -1.174 8.381 -16.250 1.00 97.06 240 LEU A CA 1
ATOM 2001 C C . LEU A 1 240 ? -1.717 7.143 -16.992 1.00 97.06 240 LEU A C 1
ATOM 2003 O O . LEU A 1 240 ? -2.812 7.179 -17.550 1.00 97.06 240 LEU A O 1
ATOM 2007 N N . LYS A 1 241 ? -0.952 6.046 -16.989 1.00 97.56 241 LYS A N 1
ATOM 2008 C CA . LYS A 1 241 ? -1.288 4.761 -17.622 1.00 97.56 241 LYS A CA 1
ATOM 2009 C C . LYS A 1 241 ? -1.194 3.631 -16.603 1.00 97.56 241 LYS A C 1
ATOM 2011 O O . LYS A 1 241 ? -0.093 3.229 -16.215 1.00 97.56 241 LYS A O 1
ATOM 2016 N N . VAL A 1 242 ? -2.355 3.113 -16.215 1.00 98.19 242 VAL A N 1
ATOM 2017 C CA . VAL A 1 242 ? -2.529 2.163 -15.109 1.00 98.19 242 VAL A CA 1
ATOM 2018 C C . VAL A 1 242 ? -3.179 0.885 -15.620 1.00 98.19 242 VAL A C 1
ATOM 2020 O O . VAL A 1 242 ? -4.154 0.938 -16.366 1.00 98.19 242 VAL A O 1
ATOM 2023 N N . TRP A 1 243 ? -2.664 -0.256 -15.177 1.00 98.00 243 TRP A N 1
ATOM 2024 C CA . TRP A 1 243 ? -3.187 -1.579 -15.484 1.00 98.00 243 TRP A CA 1
ATOM 2025 C C . TRP A 1 243 ? -3.466 -2.309 -14.177 1.00 98.00 243 TRP A C 1
ATOM 2027 O O . TRP A 1 243 ? -2.562 -2.540 -13.375 1.00 98.00 243 TRP A O 1
ATOM 2037 N N . LEU A 1 244 ? -4.726 -2.665 -13.959 1.00 96.88 244 LEU A N 1
ATOM 2038 C CA . LEU A 1 244 ? -5.145 -3.445 -12.804 1.00 96.88 244 LEU A CA 1
ATOM 2039 C C . LEU A 1 244 ? -5.042 -4.934 -13.141 1.00 96.88 244 LEU A C 1
ATOM 2041 O O . LEU A 1 244 ? -5.630 -5.388 -14.127 1.00 96.88 244 LEU A O 1
ATOM 2045 N N . ALA A 1 245 ? -4.306 -5.697 -12.337 1.00 95.69 245 ALA A N 1
ATOM 2046 C CA . ALA A 1 245 ? -4.263 -7.140 -12.502 1.00 95.69 245 ALA A CA 1
ATOM 2047 C C . ALA A 1 245 ? -5.640 -7.748 -12.203 1.00 95.69 245 ALA A C 1
ATOM 2049 O O . ALA A 1 245 ? -6.318 -7.363 -11.250 1.00 95.69 245 ALA A O 1
ATOM 2050 N N . ARG A 1 246 ? -6.042 -8.734 -13.013 1.00 91.12 246 ARG A N 1
ATOM 2051 C CA . ARG A 1 246 ? -7.250 -9.536 -12.745 1.00 91.12 246 ARG A CA 1
ATOM 2052 C C . ARG A 1 246 ? -7.057 -10.463 -11.548 1.00 91.12 246 ARG A C 1
ATOM 2054 O O . ARG A 1 246 ? -8.022 -10.829 -10.885 1.00 91.12 246 ARG A O 1
ATOM 2061 N N . GLU A 1 247 ? -5.807 -10.832 -11.294 1.00 91.62 247 GLU A N 1
ATOM 2062 C CA . GLU A 1 247 ? -5.409 -11.678 -10.185 1.00 91.62 247 GLU A CA 1
ATOM 2063 C C . GLU A 1 247 ? -4.929 -10.853 -8.990 1.00 91.62 247 GLU A C 1
ATOM 2065 O O . GLU A 1 247 ? -4.341 -9.777 -9.107 1.00 91.62 247 GLU A O 1
ATOM 2070 N N . GLY A 1 248 ? -5.166 -11.412 -7.815 1.00 95.12 248 GLY A N 1
ATOM 2071 C CA . GLY A 1 248 ? -4.788 -10.878 -6.520 1.00 95.12 248 GLY A CA 1
ATOM 2072 C C . GLY A 1 248 ? -5.136 -11.914 -5.464 1.00 95.12 248 GLY A C 1
ATOM 2073 O O . GLY A 1 248 ? -5.573 -13.025 -5.786 1.00 95.12 248 GLY A O 1
ATOM 2074 N N . PHE A 1 249 ? -4.973 -11.568 -4.195 1.00 94.50 249 PHE A N 1
ATOM 2075 C CA . PHE A 1 249 ? -5.367 -12.475 -3.126 1.00 94.50 249 PHE A CA 1
ATOM 2076 C C . PHE A 1 249 ? -5.738 -11.752 -1.841 1.00 94.50 249 PHE A C 1
ATOM 2078 O O . PHE A 1 249 ? -5.176 -10.711 -1.509 1.00 94.50 249 PHE A O 1
ATOM 2085 N N . ALA A 1 250 ? -6.648 -12.354 -1.089 1.00 95.00 250 ALA A N 1
ATOM 2086 C CA . ALA A 1 250 ? -6.913 -12.007 0.290 1.00 95.00 250 ALA A CA 1
ATOM 2087 C C . ALA A 1 250 ? -5.947 -12.756 1.213 1.00 95.00 250 ALA A C 1
ATOM 2089 O O . ALA A 1 250 ? -5.722 -13.953 1.032 1.00 95.00 250 ALA A O 1
ATOM 2090 N N . ARG A 1 251 ? -5.382 -12.065 2.204 1.00 93.31 251 ARG A N 1
ATOM 2091 C CA . ARG A 1 251 ? -4.578 -12.655 3.284 1.00 93.31 251 ARG A CA 1
ATOM 2092 C C . ARG A 1 251 ? -5.394 -12.653 4.561 1.00 93.31 251 ARG A C 1
ATOM 2094 O O . ARG A 1 251 ? -5.673 -11.583 5.091 1.00 93.31 251 ARG A O 1
ATOM 2101 N N . LEU A 1 252 ? -5.764 -13.831 5.037 1.00 91.06 252 LEU A N 1
ATOM 2102 C CA . LEU A 1 252 ? -6.562 -14.023 6.238 1.00 91.06 252 LEU A CA 1
ATOM 2103 C C . LEU A 1 252 ? -5.649 -14.216 7.455 1.00 91.06 252 LEU A C 1
ATOM 2105 O O . LEU A 1 252 ? -4.559 -14.782 7.353 1.00 91.06 252 LEU A O 1
ATOM 2109 N N . CYS A 1 253 ? -6.104 -13.770 8.620 1.00 89.94 253 CYS A N 1
ATOM 2110 C CA . CYS A 1 253 ? -5.494 -14.118 9.896 1.00 89.94 253 CYS A CA 1
ATOM 2111 C C . CYS A 1 253 ? -5.780 -15.585 10.258 1.00 89.94 253 CYS A C 1
ATOM 2113 O O . CYS A 1 253 ? -6.868 -16.116 10.014 1.00 89.94 253 CYS A O 1
ATOM 2115 N N . GLY A 1 254 ? -4.806 -16.232 10.896 1.00 82.06 254 GLY A N 1
ATOM 2116 C CA . GLY A 1 254 ? -4.896 -17.607 11.386 1.00 82.06 254 GLY A CA 1
ATOM 2117 C C . GLY A 1 254 ? -5.761 -17.770 12.637 1.00 82.06 254 GLY A C 1
ATOM 2118 O O . GLY A 1 254 ? -6.082 -18.898 13.004 1.00 82.06 254 GLY A O 1
ATOM 2119 N N . GLN A 1 255 ? -6.223 -16.678 13.254 1.00 87.31 255 GLN A N 1
ATOM 2120 C CA . GLN A 1 255 ? -7.118 -16.679 14.418 1.00 87.31 255 GLN A CA 1
ATOM 2121 C C . GLN A 1 255 ? -8.394 -15.865 14.164 1.00 87.31 255 GLN A C 1
ATOM 2123 O O . GLN A 1 255 ? -8.437 -15.051 13.236 1.00 87.31 255 GLN A O 1
ATOM 2128 N N . LEU A 1 256 ? -9.440 -16.142 14.950 1.00 91.31 256 LEU A N 1
ATOM 2129 C CA . LEU A 1 256 ? -10.681 -15.366 14.938 1.00 91.31 256 LEU A CA 1
ATOM 2130 C C . LEU A 1 256 ? -10.398 -13.942 15.408 1.00 91.31 256 LEU A C 1
ATOM 2132 O O . LEU A 1 256 ? -9.526 -13.728 16.246 1.00 91.31 256 LEU A O 1
ATOM 2136 N N . PHE A 1 257 ? -11.107 -12.981 14.828 1.00 94.38 257 PHE A N 1
ATOM 2137 C CA . PHE A 1 257 ? -10.978 -11.586 15.204 1.00 94.38 257 PHE A CA 1
ATOM 2138 C C . PHE A 1 257 ? -11.584 -11.348 16.585 1.00 94.38 257 PHE A C 1
ATOM 2140 O O . PHE A 1 257 ? -12.738 -11.689 16.822 1.00 94.38 257 PHE A O 1
ATOM 2147 N N . ASP A 1 258 ? -10.799 -10.735 17.458 1.00 93.00 258 ASP A N 1
ATOM 2148 C CA . ASP A 1 258 ? -11.173 -10.356 18.812 1.00 93.00 258 ASP A CA 1
ATOM 2149 C C . ASP A 1 258 ? -10.506 -9.017 19.144 1.00 93.00 258 ASP A C 1
ATOM 2151 O O . ASP A 1 258 ? -9.407 -8.750 18.669 1.00 93.00 258 ASP A O 1
ATOM 2155 N N . LEU A 1 259 ? -11.177 -8.167 19.919 1.00 93.12 259 LEU A N 1
ATOM 2156 C CA . LEU A 1 259 ? -10.647 -6.896 20.410 1.00 93.12 259 LEU A CA 1
ATOM 2157 C C . LEU A 1 259 ? -10.311 -6.937 21.903 1.00 93.12 259 LEU A C 1
ATOM 2159 O O . LEU A 1 259 ? -9.741 -5.964 22.397 1.00 93.12 259 LEU A O 1
ATOM 2163 N N . GLU A 1 260 ? -10.655 -7.984 22.649 1.00 91.50 260 GLU A N 1
ATOM 2164 C CA . GLU A 1 260 ? -10.312 -8.060 24.071 1.00 91.50 260 GLU A CA 1
ATOM 2165 C C . GLU A 1 260 ? -8.790 -8.046 24.250 1.00 91.50 260 GLU A C 1
ATOM 2167 O O . GLU A 1 260 ? -8.269 -7.238 25.027 1.00 91.50 260 GLU A O 1
ATOM 2172 N N . ASN A 1 261 ? -8.073 -8.826 23.433 1.00 88.94 261 ASN A N 1
ATOM 2173 C CA . ASN A 1 261 ? -6.612 -8.886 23.437 1.00 88.94 261 ASN A CA 1
ATOM 2174 C C . ASN A 1 261 ? -5.959 -8.210 22.214 1.00 88.94 261 ASN A C 1
ATOM 2176 O O . ASN A 1 261 ? -5.562 -8.870 21.253 1.00 88.94 261 ASN A O 1
ATOM 2180 N N . ILE A 1 262 ? -5.760 -6.889 22.290 1.00 92.81 262 ILE A N 1
ATOM 2181 C CA . ILE A 1 262 ? -5.129 -6.104 21.209 1.00 92.81 262 ILE A CA 1
ATOM 2182 C C . ILE A 1 262 ? -3.639 -6.389 20.983 1.00 92.81 262 ILE A C 1
ATOM 2184 O O . ILE A 1 262 ? -3.094 -6.002 19.944 1.00 92.81 262 ILE A O 1
ATOM 2188 N N . ASP A 1 263 ? -2.986 -7.049 21.940 1.00 89.19 263 ASP A N 1
ATOM 2189 C CA . ASP A 1 263 ? -1.562 -7.375 21.878 1.00 89.19 263 ASP A CA 1
ATOM 2190 C C . ASP A 1 263 ? -1.301 -8.640 21.042 1.00 89.19 263 ASP A C 1
ATOM 2192 O O . ASP A 1 263 ? -0.170 -8.874 20.594 1.00 89.19 263 ASP A O 1
ATOM 2196 N N . ASP A 1 264 ? -2.339 -9.443 20.756 1.00 88.00 264 ASP A N 1
ATOM 2197 C CA . ASP A 1 264 ? -2.204 -10.613 19.893 1.00 88.00 264 ASP A CA 1
ATOM 2198 C C . ASP A 1 264 ? -2.130 -10.222 18.409 1.00 88.00 264 ASP A C 1
ATOM 2200 O O . ASP A 1 264 ? -3.105 -10.149 17.652 1.00 88.00 264 ASP A O 1
ATOM 2204 N N . ASN A 1 265 ? -0.898 -10.031 17.947 1.00 86.12 265 ASN A N 1
ATOM 2205 C CA . ASN A 1 265 ? -0.601 -9.729 16.552 1.00 86.12 265 ASN A CA 1
ATOM 2206 C C . ASN A 1 265 ? -1.131 -10.780 15.555 1.00 86.12 265 ASN A C 1
ATOM 2208 O O . ASN A 1 265 ? -1.298 -10.450 14.379 1.00 86.12 265 ASN A O 1
ATOM 2212 N N . ARG A 1 266 ? -1.412 -12.022 15.975 1.00 83.44 266 ARG A N 1
ATOM 2213 C CA . ARG A 1 266 ? -1.939 -13.086 15.096 1.00 83.44 266 ARG A CA 1
ATOM 2214 C C . ARG A 1 266 ? -3.384 -12.826 14.688 1.00 83.44 266 ARG A C 1
ATOM 2216 O O . ARG A 1 266 ? -3.779 -13.209 13.586 1.00 83.44 266 ARG A O 1
ATOM 2223 N N . VAL A 1 267 ? -4.131 -12.142 15.550 1.00 88.56 267 VAL A N 1
ATOM 2224 C CA . VAL A 1 267 ? -5.515 -11.708 15.341 1.00 88.56 267 VAL A CA 1
ATOM 2225 C C . VAL A 1 267 ? -5.555 -10.449 14.473 1.00 88.56 267 VAL A C 1
ATOM 2227 O O . VAL A 1 267 ? -6.367 -10.320 13.552 1.00 88.56 267 VAL A O 1
ATOM 2230 N N . HIS A 1 268 ? -4.634 -9.518 14.725 1.00 92.00 268 HIS A N 1
ATOM 2231 C CA . HIS A 1 268 ? -4.723 -8.162 14.186 1.00 92.00 268 HIS A CA 1
ATOM 2232 C C . HIS A 1 268 ? -3.878 -7.885 12.939 1.00 92.00 268 HIS A C 1
ATOM 2234 O O . HIS A 1 268 ? -4.212 -6.950 12.196 1.00 92.00 268 HIS A O 1
ATOM 2240 N N . LEU A 1 269 ? -2.812 -8.655 12.689 1.00 90.88 269 LEU A N 1
ATOM 2241 C CA . LEU A 1 269 ? -1.871 -8.431 11.588 1.00 90.88 269 LEU A CA 1
ATOM 2242 C C . LEU A 1 269 ? -1.880 -9.596 10.592 1.00 90.88 269 LEU A C 1
ATOM 2244 O O . LEU A 1 269 ? -1.376 -10.683 10.848 1.00 90.88 269 LEU A O 1
ATOM 2248 N N . THR A 1 270 ? -2.362 -9.329 9.385 1.00 88.50 270 THR A N 1
ATOM 2249 C CA . THR A 1 270 ? -2.526 -10.295 8.283 1.00 88.50 270 THR A CA 1
ATOM 2250 C C . THR A 1 270 ? -1.222 -10.620 7.536 1.00 88.50 270 THR A C 1
ATOM 2252 O O . THR A 1 270 ? -1.203 -11.394 6.577 1.00 88.50 270 THR A O 1
ATOM 2255 N N . ASN A 1 271 ? -0.092 -10.021 7.931 1.00 87.00 271 ASN A N 1
ATOM 2256 C CA . ASN A 1 271 ? 1.196 -10.223 7.273 1.00 87.00 271 ASN A CA 1
ATOM 2257 C C . ASN A 1 271 ? 1.623 -11.699 7.323 1.00 87.00 271 ASN A C 1
ATOM 2259 O O . ASN A 1 271 ? 1.816 -12.251 8.401 1.00 87.00 271 ASN A O 1
ATOM 2263 N N . THR A 1 272 ? 1.912 -12.296 6.162 1.00 80.62 272 THR A N 1
ATOM 2264 C CA . THR A 1 272 ? 2.352 -13.699 6.040 1.00 80.62 272 THR A CA 1
ATOM 2265 C C . THR A 1 272 ? 3.512 -14.049 6.975 1.00 80.62 272 THR A C 1
ATOM 2267 O O . THR A 1 272 ? 3.498 -15.101 7.592 1.00 80.62 272 THR A O 1
ATOM 2270 N N . ALA A 1 273 ? 4.486 -13.150 7.154 1.00 75.81 273 ALA A N 1
ATOM 2271 C CA . ALA A 1 273 ? 5.615 -13.376 8.060 1.00 75.81 273 ALA A CA 1
ATOM 2272 C C . ALA A 1 273 ? 5.208 -13.514 9.541 1.00 75.81 273 ALA A C 1
ATOM 2274 O O . ALA A 1 273 ? 5.880 -14.216 10.287 1.00 75.81 273 ALA A O 1
ATOM 2275 N N . ILE A 1 274 ? 4.136 -12.842 9.970 1.00 76.69 274 ILE A N 1
ATOM 2276 C CA . ILE A 1 274 ? 3.595 -12.957 11.333 1.00 76.69 274 ILE A CA 1
ATOM 2277 C C . ILE A 1 274 ? 2.806 -14.258 11.457 1.00 76.69 274 ILE A C 1
ATOM 2279 O O . ILE A 1 274 ? 3.018 -15.018 12.396 1.00 76.69 274 ILE A O 1
ATOM 2283 N N . GLN A 1 275 ? 1.962 -14.540 10.465 1.00 80.62 275 GLN A N 1
ATOM 2284 C CA . GLN A 1 275 ? 1.121 -15.734 10.442 1.00 80.62 275 GLN A CA 1
ATOM 2285 C C . GLN A 1 275 ? 1.954 -17.029 10.393 1.00 80.62 275 GLN A C 1
ATOM 2287 O O . GLN A 1 275 ? 1.660 -17.966 11.127 1.00 80.62 275 GLN A O 1
ATOM 2292 N N . LEU A 1 276 ? 3.051 -17.054 9.625 1.00 72.75 276 LEU A N 1
ATOM 2293 C CA . LEU A 1 276 ? 3.960 -18.207 9.553 1.00 72.75 276 LEU A CA 1
ATOM 2294 C C . LEU A 1 276 ? 4.762 -18.433 10.843 1.00 72.75 276 LEU A C 1
ATOM 2296 O O . LEU A 1 276 ? 4.955 -19.571 11.261 1.00 72.75 276 LEU A O 1
ATOM 2300 N N . LYS A 1 277 ? 5.227 -17.362 11.500 1.00 69.38 277 LYS A N 1
ATOM 2301 C CA . LYS A 1 277 ? 5.912 -17.486 12.799 1.00 69.38 277 LYS A CA 1
ATOM 2302 C C . LYS A 1 277 ? 4.989 -18.068 13.865 1.00 69.38 277 LYS A C 1
ATOM 2304 O O . LYS A 1 277 ? 5.412 -18.884 14.674 1.00 69.38 277 LYS A O 1
ATOM 2309 N N . ALA A 1 278 ? 3.724 -17.660 13.849 1.00 61.69 278 ALA A N 1
ATOM 2310 C CA . ALA A 1 278 ? 2.723 -18.178 14.765 1.00 61.69 278 ALA A CA 1
ATOM 2311 C C . ALA A 1 278 ? 2.435 -19.670 14.543 1.00 61.69 278 ALA A C 1
ATOM 2313 O O . ALA A 1 278 ? 2.323 -20.410 15.518 1.00 61.69 278 ALA A O 1
ATOM 2314 N N . SER A 1 279 ? 2.365 -20.122 13.285 1.00 59.28 279 SER A N 1
ATOM 2315 C CA . SER A 1 279 ? 2.163 -21.543 12.975 1.00 59.28 279 SER A CA 1
ATOM 2316 C C . SER A 1 279 ? 3.364 -22.418 13.344 1.00 59.28 279 SER A C 1
ATOM 2318 O O . SER A 1 279 ? 3.174 -23.580 13.665 1.00 59.28 279 SER A O 1
ATOM 2320 N N . GLN A 1 280 ? 4.588 -21.877 13.336 1.00 57.16 280 GLN A N 1
ATOM 2321 C CA . GLN A 1 280 ? 5.788 -22.622 13.750 1.00 57.16 280 GLN A CA 1
ATOM 2322 C C . GLN A 1 280 ? 5.899 -22.784 15.271 1.00 57.16 280 GLN A C 1
ATOM 2324 O O . GLN A 1 280 ? 6.382 -23.805 15.740 1.00 57.16 280 GLN A O 1
ATOM 2329 N N . ASN A 1 281 ? 5.433 -21.797 16.041 1.00 51.28 281 ASN A N 1
ATOM 2330 C CA . ASN A 1 281 ? 5.524 -21.810 17.505 1.00 51.28 281 ASN A CA 1
ATOM 2331 C C . ASN A 1 281 ? 4.384 -22.571 18.196 1.00 51.28 281 ASN A C 1
ATOM 2333 O O . ASN A 1 281 ? 4.376 -22.659 19.421 1.00 51.28 281 ASN A O 1
ATOM 2337 N N . THR A 1 282 ? 3.405 -23.076 17.444 1.00 48.97 282 THR A N 1
ATOM 2338 C CA . THR A 1 282 ? 2.281 -23.818 18.017 1.00 48.97 282 THR A CA 1
ATOM 2339 C C . THR A 1 282 ? 2.369 -25.270 17.562 1.00 48.97 282 THR A C 1
ATOM 2341 O O . THR A 1 282 ? 1.790 -25.636 16.540 1.00 48.97 282 THR A O 1
ATOM 2344 N N . GLU A 1 283 ? 3.098 -26.100 18.315 1.00 40.50 283 GLU A N 1
ATOM 2345 C CA . GLU A 1 283 ? 2.963 -27.557 18.224 1.00 40.50 283 GLU A CA 1
ATOM 2346 C C . GLU A 1 283 ? 1.486 -27.903 18.475 1.00 40.50 283 GLU A C 1
ATOM 2348 O O . GLU A 1 283 ? 0.995 -27.806 19.596 1.00 40.50 283 GLU A O 1
ATOM 2353 N N . GLY A 1 284 ? 0.734 -28.192 17.409 1.00 43.50 284 GLY A N 1
ATOM 2354 C CA . GLY A 1 284 ? -0.688 -28.547 17.494 1.00 43.50 284 GLY A CA 1
ATOM 2355 C C . GLY A 1 284 ? -1.654 -27.683 16.680 1.00 43.50 284 GLY A C 1
ATOM 2356 O O . GLY A 1 284 ? -2.781 -28.118 16.462 1.00 43.50 284 GLY A O 1
ATOM 2357 N N . ILE A 1 285 ? -1.237 -26.531 16.135 1.00 44.69 285 ILE A N 1
ATOM 2358 C CA . ILE A 1 285 ? -1.986 -25.890 15.037 1.00 44.69 285 ILE A CA 1
ATOM 2359 C C . ILE A 1 285 ? -1.297 -26.295 13.742 1.00 44.69 285 ILE A C 1
ATOM 2361 O O . ILE A 1 285 ? -0.601 -25.516 13.091 1.00 44.69 285 ILE A O 1
ATOM 2365 N N . SER A 1 286 ? -1.510 -27.559 13.368 1.00 37.31 286 SER A N 1
ATOM 2366 C CA . SER A 1 286 ? -1.462 -27.934 11.961 1.00 37.31 286 SER A CA 1
ATOM 2367 C C . SER A 1 286 ? -2.226 -26.870 11.181 1.00 37.31 286 SER A C 1
ATOM 2369 O O . SER A 1 286 ? -3.328 -26.502 11.599 1.00 37.31 286 SER A O 1
ATOM 2371 N N . SER A 1 287 ? -1.644 -26.382 10.085 1.00 42.25 287 SER A N 1
ATOM 2372 C CA . SER A 1 287 ? -2.387 -25.956 8.897 1.00 42.25 287 SER A CA 1
ATOM 2373 C C . SER A 1 287 ? -3.835 -26.449 8.978 1.00 42.25 287 SER A C 1
ATOM 2375 O O . SER A 1 287 ? -4.082 -27.649 8.875 1.00 42.25 287 SER A O 1
ATOM 2377 N N . ILE A 1 288 ? -4.769 -25.551 9.322 1.00 43.25 288 ILE A N 1
ATOM 2378 C CA . ILE A 1 288 ? -6.188 -25.894 9.509 1.00 43.25 288 ILE A CA 1
ATOM 2379 C C . ILE A 1 288 ? -6.574 -26.663 8.246 1.00 43.25 288 ILE A C 1
ATOM 2381 O O . ILE A 1 288 ? -6.291 -26.182 7.173 1.00 43.25 288 ILE A O 1
ATOM 2385 N N . LYS A 1 289 ? -7.026 -27.911 8.292 1.00 41.28 289 LYS A N 1
ATOM 2386 C CA . LYS A 1 289 ? -7.064 -28.743 7.076 1.00 41.28 289 LYS A CA 1
ATOM 2387 C C . LYS A 1 289 ? -8.320 -28.428 6.252 1.00 41.28 289 LYS A C 1
ATOM 2389 O O . LYS A 1 289 ? -9.423 -28.523 6.773 1.00 41.28 289 LYS A O 1
ATOM 2394 N N . GLY A 1 290 ? -8.154 -28.034 4.986 1.00 39.06 290 GLY A N 1
ATOM 2395 C CA . GLY A 1 290 ? -9.225 -28.042 3.971 1.00 39.06 290 GLY A CA 1
ATOM 2396 C C . GLY A 1 290 ? -9.349 -29.430 3.331 1.00 39.06 290 GLY A C 1
ATOM 2397 O O . GLY A 1 290 ? -8.576 -30.305 3.685 1.00 39.06 290 GLY A O 1
ATOM 2398 N N . GLU A 1 291 ? -10.259 -29.655 2.382 1.00 40.12 291 GLU A N 1
ATOM 2399 C CA . GLU A 1 291 ? -10.593 -31.000 1.847 1.00 40.12 291 GLU A CA 1
ATOM 2400 C C . GLU A 1 291 ? -9.453 -31.731 1.090 1.00 40.12 291 GLU A C 1
ATOM 2402 O O . GLU A 1 291 ? -9.576 -32.919 0.813 1.00 40.12 291 GLU A O 1
ATOM 2407 N N . ASN A 1 292 ? -8.294 -31.079 0.885 1.00 37.41 292 ASN A N 1
ATOM 2408 C CA . ASN A 1 292 ? -7.021 -31.702 0.458 1.00 37.41 292 ASN A CA 1
ATOM 2409 C C . ASN A 1 292 ? -5.908 -31.624 1.534 1.00 37.41 292 ASN A C 1
ATOM 2411 O O . ASN A 1 292 ? -4.736 -31.855 1.254 1.00 37.41 292 ASN A O 1
ATOM 2415 N N . GLY A 1 293 ? -6.256 -31.246 2.761 1.00 39.66 293 GLY A N 1
ATOM 2416 C CA . GLY A 1 293 ? -5.372 -31.152 3.919 1.00 39.66 293 GLY A CA 1
ATOM 2417 C C . GLY A 1 293 ? -4.828 -29.764 4.283 1.00 39.66 293 GLY A C 1
ATOM 2418 O O . GLY A 1 293 ? -4.176 -29.672 5.314 1.00 39.66 293 GLY A O 1
ATOM 2419 N N . GLU A 1 294 ? -5.089 -28.677 3.538 1.00 50.34 294 GLU A N 1
ATOM 2420 C CA . GLU A 1 294 ? -4.512 -27.347 3.852 1.00 50.34 294 GLU A CA 1
ATOM 2421 C C . GLU A 1 294 ? -5.489 -26.166 3.638 1.00 50.34 294 GLU A C 1
ATOM 2423 O O . GLU A 1 294 ? -5.881 -25.828 2.523 1.00 50.34 294 GLU A O 1
ATOM 2428 N N . TRP A 1 295 ? -5.870 -25.482 4.717 1.00 50.28 295 TRP A N 1
ATOM 2429 C CA . TRP A 1 295 ? -6.509 -24.162 4.741 1.00 50.28 295 TRP A CA 1
ATOM 2430 C C . TRP A 1 295 ? -5.410 -23.147 4.527 1.00 50.28 295 TRP A C 1
ATOM 2432 O O . TRP A 1 295 ? -4.661 -22.767 5.431 1.00 50.28 295 TRP A O 1
ATOM 2442 N N . SER A 1 296 ? -5.322 -22.689 3.291 1.00 64.25 296 SER A N 1
ATOM 2443 C CA . SER A 1 296 ? -4.480 -21.559 2.984 1.00 64.25 296 SER A CA 1
ATOM 2444 C C . SER A 1 296 ? -5.114 -20.297 3.567 1.00 64.25 296 SER A C 1
ATOM 2446 O O . SER A 1 296 ? -6.197 -19.881 3.149 1.00 64.25 296 SER A O 1
ATOM 2448 N N . CYS A 1 297 ? -4.396 -19.612 4.462 1.00 77.94 297 CYS A N 1
ATOM 2449 C CA . CYS A 1 297 ? -4.681 -18.227 4.868 1.00 77.94 297 CYS A CA 1
ATOM 2450 C C . CYS A 1 297 ? -4.524 -17.222 3.704 1.00 77.94 297 CYS A C 1
ATOM 2452 O O . CYS A 1 297 ? -4.410 -16.016 3.919 1.00 77.94 297 CYS A O 1
ATOM 2454 N N . LYS A 1 298 ? -4.479 -17.707 2.460 1.00 87.88 298 LYS A N 1
ATOM 2455 C CA . LYS A 1 298 ? -4.399 -16.942 1.230 1.00 87.88 298 LYS A CA 1
ATOM 2456 C C . LYS A 1 298 ? -5.493 -17.424 0.281 1.00 87.88 298 LYS A C 1
ATOM 2458 O O . LYS A 1 298 ? -5.430 -18.534 -0.240 1.00 87.88 298 LYS A O 1
ATOM 2463 N N . TRP A 1 299 ? -6.494 -16.587 0.044 1.00 91.75 299 TRP A N 1
ATOM 2464 C CA . TRP A 1 299 ? -7.545 -16.870 -0.933 1.00 91.75 299 TRP A CA 1
ATOM 2465 C C . TRP A 1 299 ? -7.285 -16.079 -2.200 1.00 91.75 299 TRP A C 1
ATOM 2467 O O . TRP A 1 299 ? -7.020 -14.884 -2.129 1.00 91.75 299 TRP A O 1
ATOM 2477 N N . ALA A 1 300 ? -7.380 -16.720 -3.362 1.00 93.75 300 ALA A N 1
ATOM 2478 C CA . ALA A 1 300 ? -7.371 -15.990 -4.622 1.00 93.75 300 ALA A CA 1
ATOM 2479 C C . ALA A 1 300 ? -8.535 -14.978 -4.653 1.00 93.75 300 ALA A C 1
ATOM 2481 O O . ALA A 1 300 ? -9.602 -15.220 -4.085 1.00 93.75 300 ALA A O 1
ATOM 2482 N N . LEU A 1 301 ? -8.320 -13.816 -5.275 1.00 94.31 301 LEU A N 1
ATOM 2483 C CA . LEU A 1 301 ? -9.290 -12.716 -5.251 1.00 94.31 301 LEU A CA 1
ATOM 2484 C C . LEU A 1 301 ? -10.633 -13.101 -5.890 1.00 94.31 301 LEU A C 1
ATOM 2486 O O . LEU A 1 301 ? -11.678 -12.682 -5.402 1.00 94.31 301 LEU A O 1
ATOM 2490 N N . ASN A 1 302 ? -10.613 -13.936 -6.933 1.00 93.31 302 ASN A N 1
ATOM 2491 C CA . ASN A 1 302 ? -11.820 -14.515 -7.530 1.00 93.31 302 ASN A CA 1
ATOM 2492 C C . ASN A 1 302 ? -12.584 -15.392 -6.529 1.00 93.31 302 ASN A C 1
ATOM 2494 O O . ASN A 1 302 ? -13.779 -15.201 -6.365 1.00 93.31 302 ASN A O 1
ATOM 2498 N N . LYS A 1 303 ? -11.890 -16.250 -5.771 1.00 93.38 303 LYS A N 1
ATOM 2499 C CA . LYS A 1 303 ? -12.514 -17.073 -4.727 1.00 93.38 303 LYS A CA 1
ATOM 2500 C C . LYS A 1 303 ? -13.176 -16.219 -3.644 1.00 93.38 303 LYS A C 1
ATOM 2502 O O . LYS A 1 303 ? -14.265 -16.549 -3.188 1.00 93.38 303 LYS A O 1
ATOM 2507 N N . LEU A 1 304 ? -12.544 -15.113 -3.236 1.00 94.06 304 LEU A N 1
ATOM 2508 C CA . LEU A 1 304 ? -13.178 -14.174 -2.307 1.00 94.06 304 LEU A CA 1
ATOM 2509 C C . LEU A 1 304 ? -14.412 -13.509 -2.934 1.00 94.06 304 LEU A C 1
ATOM 2511 O O . LEU A 1 304 ? -15.419 -13.348 -2.256 1.00 94.06 304 LEU A O 1
ATOM 2515 N N . ARG A 1 305 ? -14.348 -13.120 -4.210 1.00 94.50 305 ARG A N 1
ATOM 2516 C CA . ARG A 1 305 ? -15.496 -12.540 -4.917 1.00 94.50 305 ARG A CA 1
ATOM 2517 C C . ARG A 1 305 ? -16.664 -13.523 -4.976 1.00 94.50 305 ARG A C 1
ATOM 2519 O O . ARG A 1 305 ? -17.774 -13.128 -4.646 1.00 94.50 305 ARG A O 1
ATOM 2526 N N . ASP A 1 306 ? -16.404 -14.780 -5.325 1.00 94.38 306 ASP A N 1
ATOM 2527 C CA . ASP A 1 306 ? -17.422 -15.834 -5.374 1.00 94.38 306 ASP A CA 1
ATOM 2528 C C . ASP A 1 306 ? -18.029 -16.074 -3.987 1.00 94.38 306 ASP A C 1
ATOM 2530 O O . ASP A 1 306 ? -19.248 -16.150 -3.851 1.00 94.38 306 ASP A O 1
ATOM 2534 N N . TYR A 1 307 ? -17.190 -16.087 -2.942 1.00 94.50 307 TYR A N 1
ATOM 2535 C CA . TYR A 1 307 ? -17.651 -16.122 -1.555 1.00 94.50 307 TYR A CA 1
ATOM 2536 C C . TYR A 1 307 ? -18.590 -14.948 -1.255 1.00 94.50 307 TYR A C 1
ATOM 2538 O O . TYR A 1 307 ? -19.696 -15.167 -0.785 1.00 94.50 307 TYR A O 1
ATOM 2546 N N . LEU A 1 308 ? -18.211 -13.707 -1.573 1.00 95.81 308 LEU A N 1
ATOM 2547 C CA . LEU A 1 308 ? -19.058 -12.540 -1.304 1.00 95.81 308 LEU A CA 1
ATOM 2548 C C . LEU A 1 308 ? -20.377 -12.579 -2.087 1.00 95.81 308 LEU A C 1
ATOM 2550 O O . LEU A 1 308 ? -21.404 -12.227 -1.523 1.00 95.81 308 LEU A O 1
ATOM 2554 N N . ILE A 1 309 ? -20.371 -13.040 -3.340 1.00 96.44 309 ILE A N 1
ATOM 2555 C CA . ILE A 1 309 ? -21.590 -13.188 -4.158 1.00 96.44 309 ILE A CA 1
ATOM 2556 C C . ILE A 1 309 ? -22.532 -14.255 -3.579 1.00 96.44 309 ILE A C 1
ATOM 2558 O O . ILE A 1 309 ? -23.742 -14.172 -3.760 1.00 96.44 309 ILE A O 1
ATOM 2562 N N . ALA A 1 310 ? -22.009 -15.247 -2.856 1.00 96.19 310 ALA A N 1
ATOM 2563 C CA . ALA A 1 310 ? -22.849 -16.234 -2.182 1.00 96.19 310 ALA A CA 1
ATOM 2564 C C . ALA A 1 310 ? -23.613 -15.652 -0.973 1.00 96.19 310 ALA A C 1
ATOM 2566 O O . ALA A 1 310 ? -24.671 -16.170 -0.627 1.00 96.19 310 ALA A O 1
ATOM 2567 N N . TYR A 1 311 ? -23.101 -14.587 -0.341 1.00 95.06 311 TYR A N 1
ATOM 2568 C CA . TYR A 1 311 ? -23.730 -13.938 0.824 1.00 95.06 311 TYR A CA 1
ATOM 2569 C C . TYR A 1 311 ? -24.413 -12.602 0.502 1.00 95.06 311 TYR A C 1
ATOM 2571 O O . TYR A 1 311 ? -25.230 -12.131 1.291 1.00 95.06 311 TYR A O 1
ATOM 2579 N N . TYR A 1 312 ? -24.079 -11.982 -0.629 1.00 96.31 312 TYR A N 1
ATOM 2580 C CA . TYR A 1 312 ? -24.572 -10.672 -1.044 1.00 96.31 312 TYR A CA 1
ATOM 2581 C C . TYR A 1 312 ? -24.974 -10.671 -2.512 1.00 96.31 312 TYR A C 1
ATOM 2583 O O . TYR A 1 312 ? -24.451 -11.425 -3.327 1.00 96.31 312 TYR A O 1
ATOM 2591 N N . GLU A 1 313 ? -25.851 -9.742 -2.881 1.00 96.19 313 GLU A N 1
ATOM 2592 C CA . GLU A 1 313 ? -26.215 -9.535 -4.276 1.00 96.19 313 GLU A CA 1
ATOM 2593 C C . GLU A 1 313 ? -24.993 -9.185 -5.133 1.00 96.19 313 GLU A C 1
ATOM 2595 O O . GLU A 1 313 ? -24.132 -8.383 -4.755 1.00 96.19 313 GLU A O 1
ATOM 2600 N N . LYS A 1 314 ? -24.950 -9.753 -6.342 1.00 96.69 314 LYS A N 1
ATOM 2601 C CA . LYS A 1 314 ? -23.847 -9.557 -7.289 1.00 96.69 314 LYS A CA 1
ATOM 2602 C C . LYS A 1 314 ? -23.550 -8.076 -7.542 1.00 96.69 314 LYS A C 1
ATOM 2604 O O . LYS A 1 314 ? -22.386 -7.695 -7.576 1.00 96.69 314 LYS A O 1
ATOM 2609 N N . GLU A 1 315 ? -24.578 -7.241 -7.681 1.00 97.19 315 GLU A N 1
ATOM 2610 C CA . GLU A 1 315 ? -24.423 -5.802 -7.929 1.00 97.19 315 GLU A CA 1
ATOM 2611 C C . GLU A 1 315 ? -23.679 -5.082 -6.793 1.00 97.19 315 GLU A C 1
ATOM 2613 O O . GLU A 1 315 ? -22.807 -4.250 -7.052 1.00 97.19 315 GLU A O 1
ATOM 2618 N N . VAL A 1 316 ? -23.944 -5.458 -5.538 1.00 97.12 316 VAL A N 1
ATOM 2619 C CA . VAL A 1 316 ? -23.247 -4.913 -4.363 1.00 97.12 316 VAL A CA 1
ATOM 2620 C C . VAL A 1 316 ? -21.759 -5.262 -4.412 1.00 97.12 316 VAL A C 1
ATOM 2622 O O . VAL A 1 316 ? -20.907 -4.406 -4.157 1.00 97.12 316 VAL A O 1
ATOM 2625 N N . VAL A 1 317 ? -21.430 -6.501 -4.789 1.00 96.88 317 VAL A N 1
ATOM 2626 C CA . VAL A 1 317 ? -20.038 -6.956 -4.918 1.00 96.88 317 VAL A CA 1
ATOM 2627 C C . VAL A 1 317 ? -19.332 -6.259 -6.085 1.00 96.88 317 VAL A C 1
ATOM 2629 O O . VAL A 1 317 ? -18.190 -5.822 -5.931 1.00 96.88 317 VAL A O 1
ATOM 2632 N N . GLU A 1 318 ? -19.995 -6.069 -7.229 1.00 95.62 318 GLU A N 1
ATOM 2633 C CA . GLU A 1 318 ? -19.430 -5.289 -8.339 1.00 95.62 318 GLU A CA 1
ATOM 2634 C C . GLU A 1 318 ? -19.163 -3.835 -7.936 1.00 95.62 318 GLU A C 1
ATOM 2636 O O . GLU A 1 318 ? -18.089 -3.298 -8.226 1.00 95.62 318 GLU A O 1
ATOM 2641 N N . ASN A 1 319 ? -20.096 -3.207 -7.215 1.00 96.25 319 ASN A N 1
ATOM 2642 C CA . ASN A 1 319 ? -19.918 -1.850 -6.710 1.00 96.25 319 ASN A CA 1
ATOM 2643 C C . ASN A 1 319 ? -18.728 -1.759 -5.742 1.00 96.25 319 ASN A C 1
ATOM 2645 O O . ASN A 1 319 ? -17.926 -0.827 -5.832 1.00 96.25 319 ASN A O 1
ATOM 2649 N N . LEU A 1 320 ? -18.554 -2.748 -4.860 1.00 95.38 320 LEU A N 1
ATOM 2650 C CA . LEU A 1 320 ? -17.384 -2.842 -3.985 1.00 95.38 320 LEU A CA 1
ATOM 2651 C C . LEU A 1 320 ? -16.079 -2.886 -4.795 1.00 95.38 320 LEU A C 1
ATOM 2653 O O . LEU A 1 320 ? -15.156 -2.123 -4.504 1.00 95.38 320 LEU A O 1
ATOM 2657 N N . MET A 1 321 ? -16.005 -3.723 -5.833 1.00 94.88 321 MET A N 1
ATOM 2658 C CA . MET A 1 321 ? -14.810 -3.832 -6.681 1.00 94.88 321 MET A CA 1
ATOM 2659 C C . MET A 1 321 ? -14.522 -2.528 -7.441 1.00 94.88 321 MET A C 1
ATOM 2661 O O . MET A 1 321 ? -13.366 -2.107 -7.533 1.00 94.88 321 MET A O 1
ATOM 2665 N N . GLN A 1 322 ? -15.561 -1.833 -7.915 1.00 94.56 322 GLN A N 1
ATOM 2666 C CA . GLN A 1 322 ? -15.427 -0.505 -8.525 1.00 94.56 322 GLN A CA 1
ATOM 2667 C C . GLN A 1 322 ? -14.920 0.540 -7.525 1.00 94.56 322 GLN A C 1
ATOM 2669 O O . GLN A 1 322 ? -14.038 1.335 -7.852 1.00 94.56 322 GLN A O 1
ATOM 2674 N N . ARG A 1 323 ? -15.419 0.525 -6.284 1.00 94.38 323 ARG A N 1
ATOM 2675 C CA . ARG A 1 323 ? -14.944 1.421 -5.220 1.00 94.38 323 ARG A CA 1
ATOM 2676 C C . ARG A 1 323 ? -13.478 1.165 -4.882 1.00 94.38 323 ARG A C 1
ATOM 2678 O O . ARG A 1 323 ? -12.730 2.128 -4.739 1.00 94.38 323 ARG A O 1
ATOM 2685 N N . ILE A 1 324 ? -13.051 -0.099 -4.822 1.00 95.19 324 ILE A N 1
ATOM 2686 C CA . ILE A 1 324 ? -11.638 -0.474 -4.643 1.00 95.19 324 ILE A CA 1
ATOM 2687 C C . ILE A 1 324 ? -10.778 0.093 -5.785 1.00 95.19 324 ILE A C 1
ATOM 2689 O O . ILE A 1 324 ? -9.740 0.702 -5.523 1.00 95.19 324 ILE A O 1
ATOM 2693 N N . ALA A 1 325 ? -11.222 -0.024 -7.040 1.00 95.31 325 ALA A N 1
ATOM 2694 C CA . ALA A 1 325 ? -10.529 0.591 -8.175 1.00 95.31 325 ALA A CA 1
ATOM 2695 C C . ALA A 1 325 ? -10.469 2.128 -8.059 1.00 95.31 325 ALA A C 1
ATOM 2697 O O . ALA A 1 325 ? -9.433 2.732 -8.342 1.00 95.31 325 ALA A O 1
ATOM 2698 N N . GLY A 1 326 ? -11.540 2.760 -7.568 1.00 95.44 326 GLY A N 1
ATOM 2699 C CA . GLY A 1 326 ? -11.573 4.191 -7.257 1.00 95.44 326 GLY A CA 1
ATOM 2700 C C . GLY A 1 326 ? -10.526 4.603 -6.216 1.00 95.44 326 GLY A C 1
ATOM 2701 O O . GLY A 1 326 ? -9.840 5.606 -6.405 1.00 95.44 326 GLY A O 1
ATOM 2702 N N . VAL A 1 327 ? -10.336 3.800 -5.163 1.00 95.19 327 VAL A N 1
ATOM 2703 C CA . VAL A 1 327 ? -9.294 4.017 -4.141 1.00 95.19 327 VAL A CA 1
ATOM 2704 C C . VAL A 1 327 ? -7.888 3.949 -4.740 1.00 95.19 327 VAL A C 1
ATOM 2706 O O . VAL A 1 327 ? -7.043 4.802 -4.448 1.00 95.19 327 VAL A O 1
ATOM 2709 N N . ILE A 1 328 ? -7.637 2.958 -5.599 1.00 96.69 328 ILE A N 1
ATOM 2710 C CA . ILE A 1 328 ? -6.359 2.804 -6.307 1.00 96.69 328 ILE A CA 1
ATOM 2711 C C . ILE A 1 328 ? -6.082 4.051 -7.153 1.00 96.69 328 ILE A C 1
ATOM 2713 O O . ILE A 1 328 ? -5.015 4.655 -7.037 1.00 96.69 328 ILE A O 1
ATOM 2717 N N . MET A 1 329 ? -7.064 4.486 -7.947 1.00 96.88 329 MET A N 1
ATOM 2718 C CA . MET A 1 329 ? -6.926 5.672 -8.791 1.00 96.88 329 MET A CA 1
ATOM 2719 C C . MET A 1 329 ? -6.714 6.949 -7.976 1.00 96.88 329 MET A C 1
ATOM 2721 O O . MET A 1 329 ? -5.820 7.725 -8.305 1.00 96.88 329 MET A O 1
ATOM 2725 N N . ALA A 1 330 ? -7.462 7.156 -6.890 1.00 96.19 330 ALA A N 1
ATOM 2726 C CA . ALA A 1 330 ? -7.281 8.316 -6.018 1.00 96.19 330 ALA A CA 1
ATOM 2727 C C . ALA A 1 330 ? -5.874 8.354 -5.397 1.00 96.19 330 ALA A C 1
ATOM 2729 O O . ALA A 1 330 ? -5.270 9.421 -5.311 1.00 96.19 330 ALA A O 1
ATOM 2730 N N . SER A 1 331 ? -5.327 7.195 -5.023 1.00 96.44 331 SER A N 1
ATOM 2731 C CA . SER A 1 331 ? -3.970 7.085 -4.473 1.00 96.44 331 SER A CA 1
ATOM 2732 C C . SER A 1 331 ? -2.901 7.442 -5.511 1.00 96.44 331 SER A C 1
ATOM 2734 O O . SER A 1 331 ? -1.973 8.193 -5.213 1.00 96.44 331 SER A O 1
ATOM 2736 N N . LEU A 1 332 ? -3.056 6.962 -6.749 1.00 97.25 332 LEU A N 1
ATOM 2737 C CA . LEU A 1 332 ? -2.146 7.278 -7.854 1.00 97.25 332 LEU A CA 1
ATOM 2738 C C . LEU A 1 332 ? -2.216 8.753 -8.256 1.00 97.25 332 LEU A C 1
ATOM 2740 O O . LEU A 1 332 ? -1.175 9.387 -8.404 1.00 97.25 332 LEU A O 1
ATOM 2744 N N . LEU A 1 333 ? -3.421 9.315 -8.378 1.00 96.88 333 LEU A N 1
ATOM 2745 C CA . LEU A 1 333 ? -3.630 10.734 -8.685 1.00 96.88 333 LEU A CA 1
ATOM 2746 C C . LEU A 1 333 ? -3.094 11.645 -7.575 1.00 96.88 333 LEU A C 1
ATOM 2748 O O . LEU A 1 333 ? -2.584 12.725 -7.862 1.00 96.88 333 LEU A O 1
ATOM 2752 N N . ALA A 1 334 ? -3.165 11.211 -6.315 1.00 96.44 334 ALA A N 1
ATOM 2753 C CA . ALA A 1 334 ? -2.599 11.953 -5.197 1.00 96.44 334 ALA A CA 1
ATOM 2754 C C . ALA A 1 334 ? -1.065 12.021 -5.247 1.00 96.44 334 ALA A C 1
ATOM 2756 O O . ALA A 1 334 ? -0.492 13.058 -4.912 1.00 96.44 334 ALA A O 1
ATOM 2757 N N . ALA A 1 335 ? -0.405 10.936 -5.663 1.00 96.12 335 ALA A N 1
ATOM 2758 C CA . ALA A 1 335 ? 1.050 10.880 -5.802 1.00 96.12 335 ALA A CA 1
ATOM 2759 C C . ALA A 1 335 ? 1.553 11.487 -7.124 1.00 96.12 335 ALA A C 1
ATOM 2761 O O . ALA A 1 335 ? 2.672 11.992 -7.172 1.00 96.12 335 ALA A O 1
ATOM 27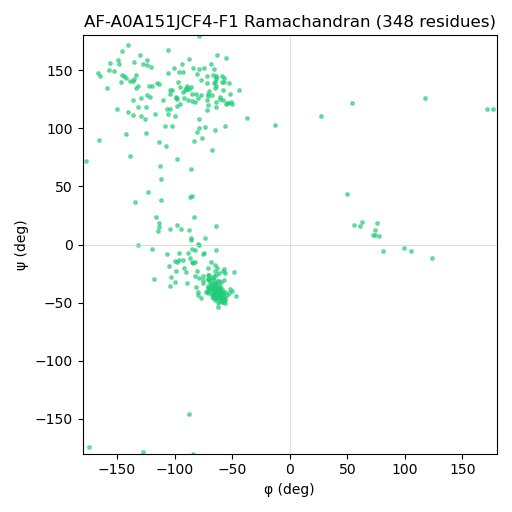62 N N . GLN A 1 336 ? 0.736 11.476 -8.185 1.00 96.31 336 GLN A N 1
ATOM 2763 C CA . GLN A 1 336 ? 1.115 11.879 -9.545 1.00 96.31 336 GLN A CA 1
ATOM 2764 C C . GLN A 1 336 ? 1.883 13.214 -9.630 1.00 96.31 336 GLN A C 1
ATOM 2766 O O . GLN A 1 336 ? 2.905 13.224 -10.313 1.00 96.31 336 GLN A O 1
ATOM 2771 N N . PRO A 1 337 ? 1.498 14.308 -8.932 1.00 95.69 337 PRO A N 1
ATOM 2772 C CA . PRO A 1 337 ? 2.232 15.576 -9.003 1.00 95.69 337 PRO A CA 1
ATOM 2773 C C . PRO A 1 337 ? 3.653 15.515 -8.432 1.00 95.69 337 PRO A C 1
ATOM 2775 O O . PRO A 1 337 ? 4.475 16.367 -8.753 1.00 95.69 337 PRO A O 1
ATOM 2778 N N . ALA A 1 338 ? 3.930 14.553 -7.547 1.00 95.56 338 ALA A N 1
ATOM 2779 C CA . ALA A 1 338 ? 5.252 14.347 -6.972 1.00 95.56 338 ALA A CA 1
ATOM 2780 C C . ALA A 1 338 ? 6.097 13.372 -7.803 1.00 95.56 338 ALA A C 1
ATOM 2782 O O . ALA A 1 338 ? 7.319 13.428 -7.726 1.00 95.56 338 ALA A O 1
ATOM 2783 N N . MET A 1 339 ? 5.485 12.487 -8.597 1.00 95.81 339 MET A N 1
ATOM 2784 C CA . MET A 1 339 ? 6.192 11.426 -9.321 1.00 95.81 339 MET A CA 1
ATOM 2785 C C . MET A 1 339 ? 7.108 11.968 -10.424 1.00 95.81 339 MET A C 1
ATOM 2787 O O . MET A 1 339 ? 6.684 12.709 -11.311 1.00 95.81 339 MET A O 1
ATOM 2791 N N . MET A 1 340 ? 8.366 11.526 -10.410 1.00 93.12 340 MET A N 1
ATOM 2792 C CA . MET A 1 340 ? 9.336 11.817 -11.462 1.00 93.12 340 MET A CA 1
ATOM 2793 C C . MET A 1 340 ? 9.078 10.891 -12.648 1.00 93.12 340 MET A C 1
ATOM 2795 O O . MET A 1 340 ? 9.348 9.691 -12.581 1.00 93.12 340 MET A O 1
ATOM 2799 N N . GLN A 1 341 ? 8.545 11.442 -13.740 1.00 90.88 341 GLN A N 1
ATOM 2800 C CA . GLN A 1 341 ? 8.307 10.659 -14.946 1.00 90.88 341 GLN A CA 1
ATOM 2801 C C . GLN A 1 341 ? 9.622 10.306 -15.638 1.00 90.88 341 GLN A C 1
ATOM 2803 O O . GLN A 1 341 ? 10.406 11.182 -15.993 1.00 90.88 341 GLN A O 1
ATOM 2808 N N . ASP A 1 342 ? 9.770 9.024 -15.946 1.00 91.25 342 ASP A N 1
ATOM 2809 C CA . ASP A 1 342 ? 10.781 8.519 -16.862 1.00 91.25 342 ASP A CA 1
ATOM 2810 C C . ASP A 1 342 ? 10.117 7.538 -17.839 1.00 91.25 342 ASP A C 1
ATOM 2812 O O . ASP A 1 342 ? 9.295 6.708 -17.452 1.00 91.25 342 ASP A O 1
ATOM 2816 N N . ARG A 1 343 ? 10.431 7.659 -19.131 1.00 92.38 343 ARG A N 1
ATOM 2817 C CA . ARG A 1 343 ? 9.919 6.774 -20.195 1.00 92.38 343 ARG A CA 1
ATOM 2818 C C . ARG A 1 343 ? 10.521 5.369 -20.133 1.00 92.38 343 ARG A C 1
ATOM 2820 O O . ARG A 1 343 ? 9.986 4.442 -20.741 1.00 92.38 343 ARG A O 1
ATOM 2827 N N . ASN A 1 344 ? 11.663 5.240 -19.466 1.00 95.25 344 ASN A N 1
ATOM 2828 C CA . ASN A 1 344 ? 12.374 3.994 -19.257 1.00 95.25 344 ASN A CA 1
ATOM 2829 C C . ASN A 1 344 ? 11.896 3.276 -17.980 1.00 95.25 344 ASN A C 1
ATOM 2831 O O . ASN A 1 344 ? 12.254 2.122 -17.768 1.00 95.25 344 ASN A O 1
ATOM 2835 N N . CYS A 1 345 ? 11.041 3.904 -17.171 1.00 96.00 345 CYS A N 1
ATOM 2836 C CA . CYS A 1 345 ? 10.533 3.332 -15.931 1.00 96.00 345 CYS A CA 1
ATOM 2837 C C . CYS A 1 345 ? 9.081 2.865 -16.056 1.00 96.00 345 CYS A C 1
ATOM 2839 O O . CYS A 1 345 ? 8.256 3.460 -16.750 1.00 96.00 345 CYS A O 1
ATOM 2841 N N . PHE A 1 346 ? 8.769 1.806 -15.327 1.00 97.19 346 PHE A N 1
ATOM 2842 C CA . PHE A 1 346 ? 7.414 1.394 -14.976 1.00 97.19 346 PHE A CA 1
ATOM 2843 C C . PHE A 1 346 ? 7.445 0.896 -13.534 1.00 97.19 346 PHE A C 1
ATOM 2845 O O . PHE A 1 346 ? 8.524 0.738 -12.982 1.00 97.19 346 PHE A O 1
ATOM 2852 N N . GLU A 1 347 ? 6.300 0.622 -12.918 1.00 97.00 347 GLU A N 1
ATOM 2853 C CA . GLU A 1 347 ? 6.289 0.041 -11.577 1.00 97.00 347 GLU A CA 1
ATOM 2854 C C . GLU A 1 347 ? 5.112 -0.898 -11.350 1.00 97.00 347 GLU A C 1
ATOM 2856 O O . GLU A 1 347 ? 3.988 -0.615 -11.764 1.00 97.00 347 GLU A O 1
ATOM 2861 N N . LEU A 1 348 ? 5.375 -2.011 -10.667 1.00 95.69 348 LEU A N 1
ATOM 2862 C CA . LEU A 1 348 ? 4.369 -2.955 -10.197 1.00 95.69 348 LEU A CA 1
ATOM 2863 C C . LEU A 1 348 ? 4.119 -2.749 -8.694 1.00 95.69 348 LEU A C 1
ATOM 2865 O O . LEU A 1 348 ? 4.895 -3.205 -7.856 1.00 95.69 348 LEU A O 1
ATOM 2869 N N . TYR A 1 349 ? 3.016 -2.086 -8.357 1.00 96.50 349 TYR A N 1
ATOM 2870 C CA . TYR A 1 349 ? 2.558 -1.872 -6.983 1.00 96.50 349 TYR A CA 1
ATOM 2871 C C . TYR A 1 349 ? 1.687 -3.033 -6.478 1.00 96.50 349 TYR A C 1
ATOM 2873 O O . TYR A 1 349 ? 1.121 -3.790 -7.273 1.00 96.50 349 TYR A O 1
ATOM 2881 N N . GLY A 1 350 ? 1.561 -3.157 -5.150 1.00 94.25 350 GLY A N 1
ATOM 2882 C CA . GLY A 1 350 ? 0.748 -4.181 -4.485 1.00 94.25 350 GLY A CA 1
ATOM 2883 C C . GLY A 1 350 ? 0.249 -3.798 -3.101 1.00 94.25 350 GLY A C 1
ATOM 2884 O O . GLY A 1 350 ? 0.952 -3.034 -2.406 1.00 94.25 350 GLY A O 1
#

Organism: NCBI:txid471704

InterPro domains:
  IPR004344 Tubulin-tyrosine ligase/Tubulin polyglutamylase [PF03133] (96-350)
  IPR004344 Tubulin-tyrosine ligase/Tubulin polyglutamylase [PS51221] (38-350)